Protein AF-0000000078664991 (afdb_homodimer)

Foldseek 3Di:
DQPDDPVLLVVLLVVLVVVLVVCLPQPPDQVVVCVVPVDDDSLVVVLVVSLVVSLVVSQVVVCVVVVDGDDPSNSVVSNVSSVVCVVSSVVSSVSVVVVVVVVVD/DQPDDPVLLVVLLVVLVVVLVVCLPQPPDQVVVCVVPVDDDSLVVVLVVSLVVSLVVSQVVVC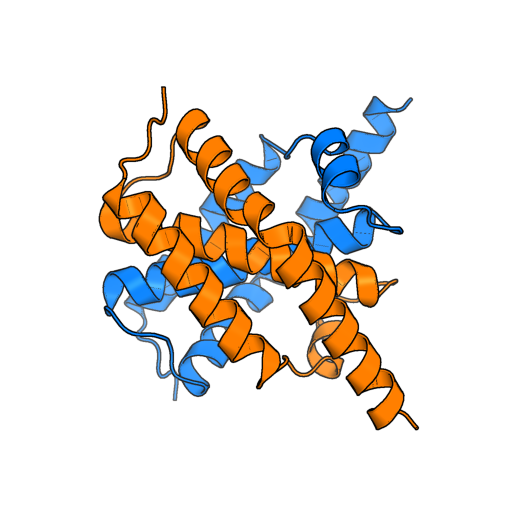VVVVDGDDPSNSVVSNVSSVVCVVSSVVSSVSVVVVVVVVVD

Sequence (210 aa):
MATLDQEFRKRAGETIENYLRILSGTFPNRQNLADTWRYEHEDDFMYGLVVGQLDGLIVGYFRGIYDRAPTDEESQEIKGIVQ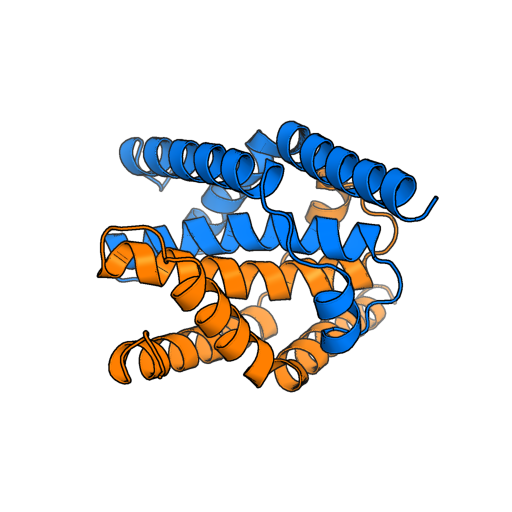AYVQQIKALVDQLKAKRGTLASMATLDQEFRKRAGETIENYLRILSGTFPNRQNLADTWRYEHEDDFMYGLVVGQLDGLIVGYFRGIYDRAPTDEESQEIKGIVQAYVQQIKALVDQLKAKRGTLAS

Radius of gyration: 16.38 Å; Cα contacts (8 Å, |Δi|>4): 220; chains: 2; bounding box: 48×44×40 Å

Solvent-accessible surface area (backbone atoms only — not comparable to full-atom values): 11492 Å² total; per-residue (Å²): 130,80,80,62,54,69,68,56,53,52,50,46,51,52,50,51,54,53,49,54,54,49,48,74,74,54,64,76,66,55,70,61,47,47,73,71,64,65,66,90,45,62,68,30,19,51,48,17,21,55,54,13,22,52,54,14,23,50,51,14,35,46,26,44,73,68,74,44,80,73,50,76,69,45,46,51,50,51,52,49,59,57,55,72,41,47,66,60,51,52,50,50,49,49,50,54,50,49,54,45,54,57,64,73,95,128,80,82,61,54,70,68,56,52,52,50,45,52,51,50,50,53,52,49,53,54,49,48,75,72,54,64,75,67,54,71,62,47,47,72,72,64,65,65,90,45,63,69,30,19,51,47,17,22,54,53,13,22,53,53,14,23,50,51,15,35,46,26,42,72,67,74,42,80,72,51,74,68,44,46,50,50,49,51,48,59,57,54,73,40,46,67,63,50,50,51,49,50,50,50,55,50,52,53,45,56,56,63,75,96

pLDDT: mean 83.11, std 13.51, range [32.47, 94.5]

Structure (mmCIF, N/CA/C/O backbone):
data_AF-0000000078664991-model_v1
#
loop_
_entity.id
_entity.type
_entity.pdbx_description
1 polymer 'Uncharacterized protein'
#
loop_
_atom_site.group_PDB
_atom_site.id
_atom_site.type_symbol
_atom_site.label_atom_id
_atom_site.label_alt_id
_atom_site.label_comp_id
_atom_site.label_asym_id
_atom_site.label_entity_id
_atom_site.label_seq_id
_atom_site.pdbx_PDB_ins_code
_atom_site.Cartn_x
_atom_site.Cartn_y
_atom_site.Cartn_z
_atom_site.occupancy
_atom_site.B_iso_or_equiv
_atom_site.auth_seq_id
_atom_site.auth_comp_id
_atom_site.auth_asym_id
_atom_site.auth_atom_id
_atom_site.pdbx_PDB_model_num
ATOM 1 N N . MET A 1 1 ? 25.391 -7.086 -2.068 1 46.38 1 MET A N 1
ATOM 2 C CA . MET A 1 1 ? 24.953 -7.723 -3.309 1 46.38 1 MET A CA 1
ATOM 3 C C . MET A 1 1 ? 23.422 -7.754 -3.396 1 46.38 1 MET A C 1
ATOM 5 O O . MET A 1 1 ? 22.734 -7.762 -2.373 1 46.38 1 MET A O 1
ATOM 9 N N . ALA A 1 2 ? 22.781 -7.348 -4.477 1 62.16 2 ALA A N 1
ATOM 10 C CA . ALA A 1 2 ? 21.328 -7.352 -4.66 1 62.16 2 ALA A CA 1
ATOM 11 C C . ALA A 1 2 ? 20.766 -8.758 -4.523 1 62.16 2 ALA A C 1
ATOM 13 O O . ALA A 1 2 ? 21.281 -9.703 -5.137 1 62.16 2 ALA A O 1
ATOM 14 N N . THR A 1 3 ? 20.078 -8.953 -3.416 1 79.94 3 THR A N 1
ATOM 15 C CA . THR A 1 3 ? 19.453 -10.234 -3.123 1 79.94 3 THR A CA 1
ATOM 16 C C . THR A 1 3 ? 18.359 -10.539 -4.129 1 79.94 3 THR A C 1
ATOM 18 O O . THR A 1 3 ? 18.172 -11.688 -4.531 1 79.94 3 THR A O 1
ATOM 21 N N . LEU A 1 4 ? 17.781 -9.453 -4.672 1 88.69 4 LEU A N 1
ATOM 22 C CA . LEU A 1 4 ? 16.719 -9.672 -5.645 1 88.69 4 LEU A CA 1
ATOM 23 C C . LEU A 1 4 ? 17.281 -9.836 -7.051 1 88.69 4 LEU A C 1
ATOM 25 O O . LEU A 1 4 ? 18.219 -9.133 -7.43 1 88.69 4 LEU A O 1
ATOM 29 N N . ASP A 1 5 ? 16.844 -10.789 -7.742 1 88.69 5 ASP A N 1
ATOM 30 C CA . ASP A 1 5 ? 17.375 -11.023 -9.086 1 88.69 5 ASP A CA 1
ATOM 31 C C . ASP A 1 5 ? 16.922 -9.93 -10.047 1 88.69 5 ASP A C 1
ATOM 33 O O . ASP A 1 5 ? 15.992 -9.172 -9.742 1 88.69 5 ASP A O 1
ATOM 37 N N . GLN A 1 6 ? 17.609 -9.852 -11.172 1 90.31 6 GLN A N 1
ATOM 38 C CA . GLN A 1 6 ? 17.406 -8.789 -12.156 1 90.31 6 GLN A CA 1
ATOM 39 C C . GLN A 1 6 ? 16.031 -8.867 -12.781 1 90.31 6 GLN A C 1
ATOM 41 O O . GLN A 1 6 ? 15.414 -7.844 -13.094 1 90.31 6 GLN A O 1
ATOM 46 N N . GLU A 1 7 ? 15.562 -10.062 -12.977 1 89.94 7 GLU A N 1
ATOM 47 C CA . GLU A 1 7 ? 14.242 -10.242 -13.57 1 89.94 7 GLU A CA 1
ATOM 48 C C . GLU A 1 7 ? 13.148 -9.672 -12.664 1 89.94 7 GLU A C 1
ATOM 50 O O . GLU A 1 7 ? 12.227 -9.008 -13.148 1 89.94 7 GLU A O 1
ATOM 55 N N . PHE A 1 8 ? 13.266 -9.938 -11.375 1 91.69 8 PHE A N 1
ATOM 56 C CA . PHE A 1 8 ? 12.289 -9.383 -10.438 1 91.69 8 PHE A CA 1
ATOM 57 C C . PHE A 1 8 ? 12.336 -7.859 -10.445 1 91.69 8 PHE A C 1
ATOM 59 O O . PHE A 1 8 ? 11.289 -7.203 -10.461 1 91.69 8 PHE A O 1
ATOM 66 N N . ARG A 1 9 ? 13.508 -7.324 -10.453 1 92.44 9 ARG A N 1
ATOM 67 C CA . ARG A 1 9 ? 13.664 -5.875 -10.438 1 92.44 9 ARG A CA 1
ATOM 68 C C . ARG A 1 9 ? 13.023 -5.238 -11.664 1 92.44 9 ARG A C 1
ATOM 70 O O . ARG A 1 9 ? 12.383 -4.188 -11.562 1 92.44 9 ARG A O 1
ATOM 77 N N . LYS A 1 10 ? 13.258 -5.871 -12.734 1 91.94 10 LYS A N 1
ATOM 78 C CA . LYS A 1 10 ? 12.656 -5.379 -13.977 1 91.94 10 LYS A CA 1
ATOM 79 C C . LYS A 1 10 ? 11.133 -5.434 -13.906 1 91.94 10 LYS A C 1
ATOM 81 O O . LYS A 1 10 ? 10.461 -4.461 -14.25 1 91.94 10 LYS A O 1
ATOM 86 N N . ARG A 1 11 ? 10.625 -6.477 -13.422 1 88.56 11 ARG A N 1
ATOM 87 C CA . ARG A 1 11 ? 9.18 -6.645 -13.32 1 88.56 11 ARG A CA 1
ATOM 88 C C . ARG A 1 11 ? 8.594 -5.66 -12.312 1 88.56 11 ARG A C 1
ATOM 90 O O . ARG A 1 11 ? 7.508 -5.117 -12.531 1 88.56 11 ARG A O 1
ATOM 97 N N . ALA A 1 12 ? 9.336 -5.52 -11.227 1 92 12 ALA A N 1
ATOM 98 C CA . ALA A 1 12 ? 8.883 -4.555 -10.219 1 92 12 ALA A CA 1
ATOM 99 C C . ALA A 1 12 ? 8.797 -3.15 -10.812 1 92 12 ALA A C 1
ATOM 101 O O . ALA A 1 12 ? 7.812 -2.441 -10.602 1 92 12 ALA A O 1
ATOM 102 N N . GLY A 1 13 ? 9.797 -2.764 -11.523 1 92 13 GLY A N 1
ATOM 103 C CA . GLY A 1 13 ? 9.789 -1.462 -12.172 1 92 13 GLY A CA 1
ATOM 104 C C . GLY A 1 13 ? 8.641 -1.284 -13.141 1 92 13 GLY A C 1
ATOM 105 O O . GLY A 1 13 ? 7.965 -0.251 -13.133 1 92 13 GLY A O 1
ATOM 106 N N . GLU A 1 14 ? 8.406 -2.277 -13.945 1 91.38 14 GLU A N 1
ATOM 107 C CA . GLU A 1 14 ? 7.293 -2.242 -14.891 1 91.38 14 GLU A CA 1
ATOM 108 C C . GLU A 1 14 ? 5.953 -2.148 -14.172 1 91.38 14 GLU A C 1
ATOM 110 O O . GLU A 1 14 ? 5.047 -1.45 -14.625 1 91.38 14 GLU A O 1
ATOM 115 N N . THR A 1 15 ? 5.848 -2.871 -13.148 1 89.56 15 THR A N 1
ATOM 116 C CA . THR A 1 15 ? 4.629 -2.857 -12.352 1 89.56 15 THR A CA 1
ATOM 117 C C . THR A 1 15 ? 4.379 -1.467 -11.773 1 89.56 15 THR A C 1
ATOM 119 O O . THR A 1 15 ? 3.25 -0.969 -11.805 1 89.56 15 THR A O 1
ATOM 122 N N . ILE A 1 16 ? 5.406 -0.835 -11.273 1 92.81 16 ILE A N 1
ATOM 123 C CA . ILE A 1 16 ? 5.297 0.498 -10.695 1 92.81 16 ILE A CA 1
ATOM 124 C C . ILE A 1 16 ? 4.871 1.496 -11.766 1 92.81 16 ILE A C 1
ATOM 126 O O . ILE A 1 16 ? 3.943 2.283 -11.562 1 92.81 16 ILE A O 1
ATOM 130 N N . GLU A 1 17 ? 5.48 1.418 -12.891 1 91.31 17 GLU A N 1
ATOM 131 C CA . GLU A 1 17 ? 5.16 2.34 -13.969 1 91.31 17 GLU A CA 1
ATOM 132 C C . GLU A 1 17 ? 3.711 2.178 -14.422 1 91.31 17 GLU A C 1
ATOM 134 O O . GLU A 1 17 ? 3.014 3.166 -14.664 1 91.31 17 GLU A O 1
ATOM 139 N N . ASN A 1 18 ? 3.309 0.974 -14.555 1 88.38 18 ASN A N 1
ATOM 140 C CA . ASN A 1 18 ? 1.926 0.71 -14.938 1 88.38 18 ASN A CA 1
ATOM 141 C C . ASN A 1 18 ? 0.946 1.237 -13.891 1 88.38 18 ASN A C 1
ATOM 143 O O . ASN A 1 18 ? -0.091 1.806 -14.242 1 88.38 18 ASN A O 1
ATOM 147 N N . TYR A 1 19 ? 1.295 0.988 -12.695 1 87.38 19 TYR A N 1
ATOM 148 C CA . TYR A 1 19 ? 0.425 1.442 -11.617 1 87.38 19 TYR A CA 1
ATOM 149 C C . TYR A 1 19 ? 0.321 2.963 -11.602 1 87.38 19 TYR A C 1
ATOM 151 O O . TYR A 1 19 ? -0.77 3.516 -11.438 1 87.38 19 TYR A O 1
ATOM 159 N N . LEU A 1 20 ? 1.381 3.646 -11.734 1 88.69 20 LEU A N 1
ATOM 160 C CA . LEU A 1 20 ? 1.39 5.105 -11.766 1 88.69 20 LEU A CA 1
ATOM 161 C C . LEU A 1 20 ? 0.554 5.629 -12.93 1 88.69 20 LEU A C 1
ATOM 163 O O . LEU A 1 20 ? -0.143 6.637 -12.789 1 88.69 20 LEU A O 1
ATOM 167 N N . ARG A 1 21 ? 0.599 4.957 -13.984 1 86 21 ARG A N 1
ATOM 168 C CA . ARG A 1 21 ? -0.203 5.332 -15.141 1 86 21 ARG A CA 1
ATOM 169 C C . ARG A 1 21 ? -1.692 5.184 -14.844 1 86 21 ARG A C 1
ATOM 171 O O . ARG A 1 21 ? -2.49 6.055 -15.195 1 86 21 ARG A O 1
ATOM 178 N N . ILE A 1 22 ? -2.053 4.184 -14.273 1 81.5 22 ILE A N 1
ATOM 179 C CA . ILE A 1 22 ? -3.449 3.93 -13.938 1 81.5 22 ILE A CA 1
ATOM 180 C C . ILE A 1 22 ? -3.941 4.977 -12.945 1 81.5 22 ILE A C 1
ATOM 182 O O . ILE A 1 22 ? -5.031 5.535 -13.109 1 81.5 22 ILE A O 1
ATOM 186 N N . LEU A 1 23 ? -3.191 5.242 -11.945 1 80.31 23 LEU A N 1
ATOM 187 C CA . LEU A 1 23 ? -3.572 6.203 -10.914 1 80.31 23 LEU A CA 1
ATOM 188 C C . LEU A 1 23 ? -3.744 7.598 -11.508 1 80.31 23 LEU A C 1
ATOM 190 O O . LEU A 1 23 ? -4.602 8.367 -11.062 1 80.31 23 LEU A O 1
A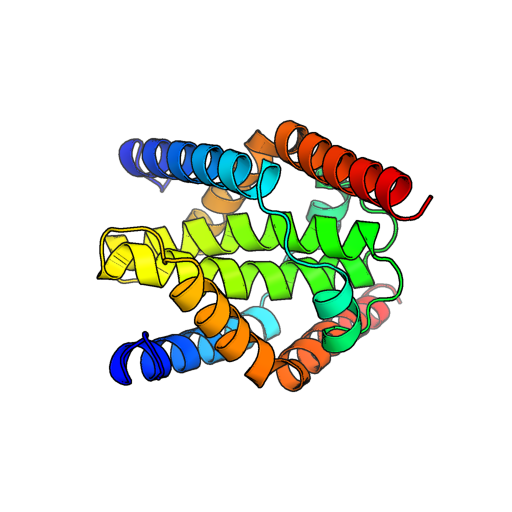TOM 194 N N . SER A 1 24 ? -2.969 7.867 -12.383 1 76.56 24 SER A N 1
ATOM 195 C CA 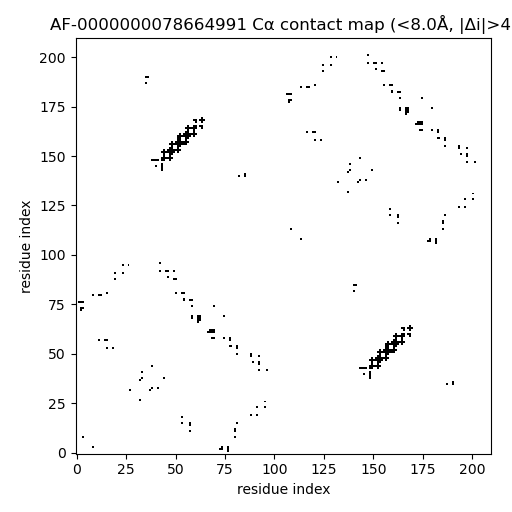. SER A 1 24 ? -3.043 9.18 -13.016 1 76.56 24 SER A CA 1
ATOM 196 C C . SER A 1 24 ? -4.387 9.391 -13.703 1 76.56 24 SER A C 1
ATOM 198 O O . SER A 1 24 ? -4.852 10.523 -13.844 1 76.56 24 SER A O 1
ATOM 200 N N . GLY A 1 25 ? -5.066 8.273 -14.016 1 71.31 25 GLY A N 1
ATOM 201 C CA . GLY A 1 25 ? -6.336 8.359 -14.711 1 71.31 25 GLY A CA 1
ATOM 202 C C . GLY A 1 25 ? -7.531 8.094 -13.812 1 71.31 25 GLY A C 1
ATOM 203 O O . GLY A 1 25 ? -8.664 8.406 -14.172 1 71.31 25 GLY A O 1
ATOM 204 N N . THR A 1 26 ? -7.359 7.445 -12.719 1 66.5 26 THR A N 1
ATOM 205 C CA . THR A 1 26 ? -8.492 6.922 -11.969 1 66.5 26 THR A CA 1
ATOM 206 C C . THR A 1 26 ? -8.398 7.328 -10.5 1 66.5 26 THR A C 1
ATOM 208 O O . THR A 1 26 ? -9.039 6.719 -9.641 1 66.5 26 THR A O 1
ATOM 211 N N . PHE A 1 27 ? -8.156 8.328 -10.102 1 60.34 27 PHE A N 1
ATOM 212 C CA . PHE A 1 27 ? -7.891 8.625 -8.695 1 60.34 27 PHE A CA 1
ATOM 213 C C . PHE A 1 27 ? -9.102 8.297 -7.836 1 60.34 27 PHE A C 1
ATOM 215 O O . PHE A 1 27 ? -10.242 8.555 -8.234 1 60.34 27 PHE A O 1
ATOM 222 N N . PRO A 1 28 ? -8.742 7.523 -6.723 1 58.59 28 PRO A N 1
ATOM 223 C CA . PRO A 1 28 ? -9.844 7.16 -5.832 1 58.59 28 PRO A CA 1
ATOM 224 C C . PRO A 1 28 ? -10.656 8.367 -5.371 1 58.59 28 PRO A C 1
ATOM 226 O O . PRO A 1 28 ? -10.117 9.477 -5.27 1 58.59 28 PRO A O 1
ATOM 229 N N . ASN A 1 29 ? -11.867 8.117 -5.355 1 59.56 29 ASN A N 1
ATOM 230 C CA . ASN A 1 29 ? -12.758 9.141 -4.82 1 59.56 29 ASN A CA 1
ATOM 231 C C . ASN A 1 29 ? -12.352 9.562 -3.41 1 59.56 29 ASN A C 1
ATOM 233 O O . ASN A 1 29 ? -12.414 8.758 -2.477 1 59.56 29 ASN A O 1
ATOM 237 N N . ARG A 1 30 ? -11.977 10.648 -3.209 1 61.69 30 ARG A N 1
ATOM 238 C CA . ARG A 1 30 ? -11.43 11.25 -1.994 1 61.69 30 ARG A CA 1
ATOM 239 C C . ARG A 1 30 ? -12.469 11.258 -0.876 1 61.69 30 ARG A C 1
ATOM 241 O O . ARG A 1 30 ? -12.141 10.992 0.283 1 61.69 30 ARG A O 1
ATOM 248 N N . GLN A 1 31 ? -13.625 11.703 -1.282 1 61.53 31 GLN A N 1
ATOM 249 C CA . GLN A 1 31 ? -14.664 11.805 -0.264 1 61.53 31 GLN A CA 1
ATOM 250 C C . GLN A 1 31 ? -14.852 10.477 0.465 1 61.53 31 GLN A C 1
ATOM 252 O O . GLN A 1 31 ? -14.977 10.445 1.691 1 61.53 31 GLN A O 1
ATOM 257 N N . ASN A 1 32 ? -14.727 9.523 -0.258 1 75 32 ASN A N 1
ATOM 258 C CA . ASN A 1 32 ? -14.914 8.211 0.355 1 75 32 ASN A CA 1
ATOM 259 C C . ASN A 1 32 ? -13.742 7.855 1.27 1 75 32 ASN A C 1
ATOM 261 O O . ASN A 1 32 ? -13.945 7.285 2.344 1 75 32 ASN A O 1
ATOM 265 N N . LEU A 1 33 ? -12.633 8.414 0.959 1 81.44 33 LEU A N 1
ATOM 266 C CA . LEU A 1 33 ? -11.445 8.125 1.763 1 81.44 33 LEU A CA 1
ATOM 267 C C . LEU A 1 33 ? -11.492 8.883 3.084 1 81.44 33 LEU A C 1
ATOM 269 O O . LEU A 1 33 ? -11.148 8.336 4.133 1 81.44 33 LEU A O 1
ATOM 273 N N . ALA A 1 34 ? -11.953 10.109 2.98 1 83.69 34 ALA A N 1
ATOM 274 C CA . ALA A 1 34 ? -12.016 10.945 4.18 1 83.69 34 ALA A CA 1
ATOM 275 C C . ALA A 1 34 ? -13.016 10.383 5.184 1 83.69 34 ALA A C 1
ATOM 277 O O . ALA A 1 34 ? -12.758 10.375 6.391 1 83.69 34 ALA A O 1
ATOM 278 N N . ASP A 1 35 ? -14.07 9.898 4.734 1 83.75 35 ASP A N 1
ATOM 279 C CA . ASP A 1 35 ? -15.109 9.344 5.59 1 83.75 35 ASP A CA 1
ATOM 280 C C . ASP A 1 35 ? -14.648 8.062 6.273 1 83.75 35 ASP A C 1
ATOM 282 O O . ASP A 1 35 ? -14.992 7.805 7.43 1 83.75 35 ASP A O 1
ATOM 286 N N . THR A 1 36 ? -13.852 7.395 5.578 1 85.38 36 THR A N 1
ATOM 287 C CA . THR A 1 36 ? -13.445 6.082 6.062 1 85.38 36 THR A CA 1
ATOM 288 C C . THR A 1 36 ? -12.258 6.203 7.012 1 85.38 36 THR A C 1
ATOM 290 O O . THR A 1 36 ? -12.258 5.621 8.102 1 85.38 36 THR A O 1
ATOM 293 N N . TRP A 1 37 ? -11.328 7.027 6.625 1 88.75 37 TRP A N 1
ATOM 294 C CA . TRP A 1 37 ? -10.055 6.969 7.324 1 88.75 37 TRP A CA 1
ATOM 295 C C . TRP A 1 37 ? -9.875 8.18 8.234 1 88.75 37 TRP A C 1
ATOM 297 O O . TRP A 1 37 ? -9 8.18 9.109 1 88.75 37 TRP A O 1
ATOM 307 N N . ARG A 1 38 ? -10.633 9.18 8.172 1 87.31 38 ARG A N 1
ATOM 308 C CA . ARG A 1 38 ? -10.711 10.328 9.062 1 87.31 38 ARG A CA 1
ATOM 309 C C . ARG A 1 38 ? -9.328 10.922 9.312 1 87.31 38 ARG A C 1
ATOM 311 O O . ARG A 1 38 ? -8.93 11.125 10.461 1 87.31 38 ARG A O 1
ATOM 318 N N . TYR A 1 39 ? -8.656 11.188 8.219 1 87.19 39 TYR A N 1
ATOM 319 C CA . TYR A 1 39 ? -7.355 11.828 8.297 1 87.19 39 TYR A CA 1
ATOM 320 C C . TYR A 1 39 ? -7.5 13.336 8.453 1 87.19 39 TYR A C 1
ATOM 322 O O . TYR A 1 39 ? -8.539 13.906 8.117 1 87.19 39 TYR A O 1
ATOM 330 N N . GLU A 1 40 ? -6.52 13.984 9.031 1 89 40 GLU A N 1
ATOM 331 C CA . GLU A 1 40 ? -6.555 15.43 9.273 1 89 40 GLU A CA 1
ATOM 332 C C . GLU A 1 40 ? -5.949 16.188 8.094 1 89 40 GLU A C 1
ATOM 334 O O . GLU A 1 40 ? -6.434 17.266 7.738 1 89 40 GLU A O 1
ATOM 339 N N . HIS A 1 41 ? -4.906 15.625 7.469 1 90.62 41 HIS A N 1
ATOM 340 C CA . HIS A 1 41 ? -4.203 16.281 6.371 1 90.62 41 HIS A CA 1
ATOM 341 C C . HIS A 1 41 ? -4.199 15.406 5.121 1 90.62 41 HIS A C 1
ATOM 343 O O . HIS A 1 41 ? -3.318 14.562 4.953 1 90.62 41 HIS A O 1
ATOM 349 N N . GLU A 1 42 ? -5.043 15.75 4.238 1 87 42 GLU A N 1
ATOM 350 C CA . GLU A 1 42 ? -5.352 14.914 3.084 1 87 42 GLU A CA 1
ATOM 351 C C . GLU A 1 42 ? -4.113 14.695 2.215 1 87 42 GLU A C 1
ATOM 353 O O . GLU A 1 42 ? -3.859 13.578 1.762 1 87 42 GLU A O 1
ATOM 358 N N . ASP A 1 43 ? -3.396 15.75 2.004 1 86.69 43 ASP A N 1
ATOM 359 C CA . ASP A 1 43 ? -2.27 15.664 1.081 1 86.69 43 ASP A CA 1
ATOM 360 C C . ASP A 1 43 ? -1.24 14.648 1.569 1 86.69 43 ASP A C 1
ATOM 362 O O . ASP A 1 43 ? -0.767 13.812 0.794 1 86.69 43 ASP A O 1
ATOM 366 N N . ASP A 1 44 ? -1.006 14.688 2.812 1 90.69 44 ASP A N 1
ATOM 367 C CA . ASP A 1 44 ? -0.005 13.773 3.352 1 90.69 44 ASP A CA 1
ATOM 368 C C . ASP A 1 44 ? -0.554 12.352 3.445 1 90.69 44 ASP A C 1
ATOM 370 O O . ASP A 1 44 ? 0.187 11.383 3.268 1 90.69 44 ASP A O 1
ATOM 374 N N . PHE A 1 45 ? -1.755 12.25 3.75 1 90.75 45 PHE A N 1
ATOM 375 C CA . PHE A 1 45 ? -2.363 10.922 3.74 1 90.75 45 PHE A CA 1
ATOM 376 C C . PHE A 1 45 ? -2.301 10.305 2.346 1 90.75 45 PHE A C 1
ATOM 378 O O . PHE A 1 45 ? -1.914 9.148 2.189 1 90.75 45 PHE A O 1
ATOM 385 N N . MET A 1 46 ? -2.648 11.062 1.395 1 89.19 46 MET A N 1
ATOM 386 C CA . MET A 1 46 ? -2.674 10.578 0.018 1 89.19 46 MET A CA 1
ATOM 387 C C . MET A 1 46 ? -1.27 10.227 -0.461 1 89.19 46 MET A C 1
ATOM 389 O O . MET A 1 46 ? -1.085 9.25 -1.189 1 89.19 46 MET A O 1
ATOM 393 N N . TYR A 1 47 ? -0.422 11.086 -0.122 1 90.5 47 TYR A N 1
ATOM 394 C CA . TYR A 1 47 ? 0.967 10.805 -0.463 1 90.5 47 TYR A CA 1
ATOM 395 C C . TYR A 1 47 ? 1.413 9.477 0.137 1 90.5 47 TYR A C 1
ATOM 397 O O . TYR A 1 47 ? 1.973 8.625 -0.562 1 90.5 47 TYR A O 1
ATOM 405 N N . GLY A 1 48 ? 1.151 9.258 1.387 1 92 48 GLY A N 1
ATOM 406 C CA . GLY A 1 48 ? 1.43 7.98 2.027 1 92 48 GLY A CA 1
ATOM 407 C C . GLY A 1 48 ? 0.707 6.816 1.376 1 92 48 GLY A C 1
ATOM 408 O O . GLY A 1 48 ? 1.291 5.75 1.18 1 92 48 GLY A O 1
ATOM 409 N N . LEU A 1 49 ? -0.461 7.062 1.096 1 91.62 49 LEU A N 1
ATOM 410 C CA . LEU A 1 49 ? -1.288 6.031 0.482 1 91.62 49 LEU A CA 1
ATOM 411 C C . LEU A 1 49 ? -0.661 5.531 -0.814 1 91.62 49 LEU A C 1
ATOM 413 O O . LEU A 1 49 ? -0.553 4.32 -1.031 1 91.62 49 LEU A O 1
ATOM 417 N N . VAL A 1 50 ? -0.264 6.402 -1.644 1 91.38 50 VAL A N 1
ATOM 418 C CA . VAL A 1 50 ? 0.295 6.031 -2.939 1 91.38 50 VAL A CA 1
ATOM 419 C C . VAL A 1 50 ? 1.621 5.301 -2.742 1 91.38 50 VAL A C 1
ATOM 421 O O . VAL A 1 50 ? 1.87 4.273 -3.371 1 91.38 50 VAL A O 1
ATOM 424 N N . VAL A 1 51 ? 2.408 5.852 -1.856 1 92.5 51 VAL A N 1
ATOM 425 C CA . VAL A 1 51 ? 3.682 5.207 -1.554 1 92.5 51 VAL A CA 1
ATOM 426 C C . VAL A 1 51 ? 3.434 3.805 -1.008 1 92.5 51 VAL A C 1
ATOM 428 O O . VAL A 1 51 ? 4.074 2.842 -1.438 1 92.5 51 VAL A O 1
ATOM 431 N N . GLY A 1 52 ? 2.562 3.721 -0.097 1 92.94 52 GLY A N 1
ATOM 432 C CA . GLY A 1 52 ? 2.215 2.438 0.493 1 92.94 52 GLY A CA 1
ATOM 433 C C . GLY A 1 52 ? 1.69 1.438 -0.52 1 92.94 52 GLY A C 1
ATOM 434 O O . GLY A 1 52 ? 2.07 0.265 -0.496 1 92.94 52 GLY A O 1
ATOM 435 N N . GLN A 1 53 ? 0.823 1.881 -1.334 1 92.75 53 GLN A N 1
ATOM 436 C CA . GLN A 1 53 ? 0.259 1.005 -2.355 1 92.75 53 GLN A CA 1
ATOM 437 C C . GLN A 1 53 ? 1.356 0.393 -3.221 1 92.75 53 GLN A C 1
ATOM 439 O O . GLN A 1 53 ? 1.326 -0.803 -3.52 1 92.75 53 GLN A O 1
ATOM 444 N N . LEU A 1 54 ? 2.301 1.196 -3.566 1 94.06 54 LEU A N 1
ATOM 445 C CA . LEU A 1 54 ? 3.393 0.707 -4.402 1 94.06 54 LEU A CA 1
ATOM 446 C C . LEU A 1 54 ? 4.258 -0.291 -3.637 1 94.06 54 LEU A C 1
ATOM 448 O O . LEU A 1 54 ? 4.613 -1.346 -4.168 1 94.06 54 LEU A O 1
ATOM 452 N N . ASP A 1 55 ? 4.539 0.035 -2.432 1 92.31 55 ASP A N 1
ATOM 453 C CA . ASP A 1 55 ? 5.289 -0.898 -1.595 1 92.31 55 ASP A CA 1
ATOM 454 C C . ASP A 1 55 ? 4.566 -2.236 -1.479 1 92.31 55 ASP A C 1
ATOM 456 O O . ASP A 1 55 ? 5.16 -3.293 -1.706 1 92.31 55 ASP A O 1
ATOM 460 N N . GLY A 1 56 ? 3.348 -2.156 -1.102 1 93.81 56 GLY A N 1
ATOM 461 C CA . GLY A 1 56 ? 2.557 -3.363 -0.921 1 93.81 56 GLY A CA 1
ATOM 462 C C . GLY A 1 56 ? 2.41 -4.176 -2.193 1 93.81 56 GLY A C 1
ATOM 463 O O . GLY A 1 56 ? 2.451 -5.41 -2.154 1 93.81 56 GLY A O 1
ATOM 464 N N . LEU A 1 57 ? 2.203 -3.467 -3.242 1 93.62 57 LEU A N 1
ATOM 465 C CA . LEU A 1 57 ? 2.041 -4.117 -4.535 1 93.62 57 LEU A CA 1
ATOM 466 C C . LEU A 1 57 ? 3.254 -4.977 -4.871 1 93.62 57 LEU A C 1
ATOM 468 O O . LEU A 1 57 ? 3.109 -6.133 -5.277 1 93.62 57 LEU A O 1
ATOM 472 N N . ILE A 1 58 ? 4.453 -4.434 -4.715 1 94.31 58 ILE A N 1
ATOM 473 C CA . ILE A 1 58 ? 5.672 -5.156 -5.059 1 94.31 58 ILE A CA 1
ATOM 474 C C . ILE A 1 58 ? 5.883 -6.305 -4.074 1 94.31 58 ILE A C 1
ATOM 476 O O . ILE A 1 58 ? 6.316 -7.395 -4.465 1 94.31 58 ILE A O 1
ATOM 480 N N . VAL A 1 59 ? 5.547 -6.098 -2.818 1 92.12 59 VAL A N 1
ATOM 481 C CA . VAL A 1 59 ? 5.656 -7.152 -1.816 1 92.12 59 VAL A CA 1
ATOM 482 C C . VAL A 1 59 ? 4.668 -8.273 -2.135 1 92.12 59 VAL A C 1
ATOM 484 O O . VAL A 1 59 ? 5.008 -9.453 -2.045 1 92.12 59 VAL A O 1
ATOM 487 N N . GLY A 1 60 ? 3.418 -7.91 -2.43 1 91.06 60 GLY A N 1
ATOM 488 C CA . GLY A 1 60 ? 2.447 -8.914 -2.842 1 91.06 60 GLY A CA 1
ATOM 489 C C . GLY A 1 60 ? 2.887 -9.703 -4.059 1 91.06 60 GLY A C 1
ATOM 490 O O . GLY A 1 60 ? 2.736 -10.93 -4.094 1 91.06 60 GLY A O 1
ATOM 491 N N . TYR A 1 61 ? 3.393 -8.914 -4.992 1 89.12 61 TYR A N 1
ATOM 492 C CA . TYR A 1 61 ? 3.916 -9.555 -6.191 1 89.12 61 TYR A CA 1
ATOM 493 C C . TYR A 1 61 ? 5.035 -10.531 -5.844 1 89.12 61 TYR A C 1
ATOM 495 O O . TYR A 1 61 ? 5.086 -11.648 -6.375 1 89.12 61 TYR A O 1
ATOM 503 N N . PHE A 1 62 ? 5.988 -10.172 -5.016 1 90.56 62 PHE A N 1
ATOM 504 C CA . PHE A 1 62 ? 7.074 -11.023 -4.547 1 90.56 62 PHE A CA 1
ATOM 505 C C . PHE A 1 62 ? 6.527 -12.305 -3.934 1 90.56 62 PHE A C 1
ATOM 507 O O . PHE A 1 62 ? 6.977 -13.406 -4.277 1 90.56 62 PHE A O 1
ATOM 514 N N . ARG A 1 63 ? 5.516 -12.141 -3.102 1 88.19 63 ARG A N 1
ATOM 515 C CA . ARG A 1 63 ? 4.926 -13.281 -2.41 1 88.19 63 ARG A CA 1
ATOM 516 C C . ARG A 1 63 ? 4.242 -14.227 -3.395 1 88.19 63 ARG A C 1
ATOM 518 O O . ARG A 1 63 ? 4.27 -15.445 -3.215 1 88.19 63 ARG A O 1
ATOM 525 N N . GLY A 1 64 ? 3.609 -13.617 -4.344 1 83.5 64 GLY A N 1
ATOM 526 C CA . GLY A 1 64 ? 2.969 -14.43 -5.363 1 83.5 64 GLY A CA 1
ATOM 527 C C . GLY A 1 64 ? 3.953 -15.242 -6.184 1 83.5 64 GLY A C 1
ATOM 528 O O . GLY A 1 64 ? 3.666 -16.375 -6.555 1 83.5 64 GLY A O 1
ATOM 529 N N . ILE A 1 65 ? 5.121 -14.727 -6.387 1 83.69 65 ILE A N 1
ATOM 530 C CA . ILE A 1 65 ? 6.125 -15.375 -7.227 1 83.69 65 ILE A CA 1
ATOM 531 C C . ILE A 1 65 ? 6.895 -16.406 -6.406 1 83.69 65 ILE A C 1
ATOM 533 O O . ILE A 1 65 ? 7.148 -17.516 -6.883 1 83.69 65 ILE A O 1
ATOM 537 N N . TYR A 1 66 ? 7.262 -16.078 -5.195 1 87.38 66 TYR A N 1
ATOM 538 C CA . TYR A 1 66 ? 8.219 -16.891 -4.453 1 87.38 66 TYR A CA 1
ATOM 539 C C . TYR A 1 66 ? 7.523 -17.656 -3.336 1 87.38 66 TYR A C 1
ATOM 541 O O . TYR A 1 66 ? 8.148 -18.484 -2.658 1 87.38 66 TYR A O 1
ATOM 549 N N . ASP A 1 67 ? 6.262 -17.375 -3.051 1 86.19 67 ASP A N 1
ATOM 550 C CA . ASP A 1 67 ? 5.434 -18.062 -2.066 1 86.19 67 ASP A CA 1
ATOM 551 C C . ASP A 1 67 ? 6.043 -17.969 -0.671 1 86.19 67 ASP A C 1
ATOM 553 O O . ASP A 1 67 ? 6.102 -18.95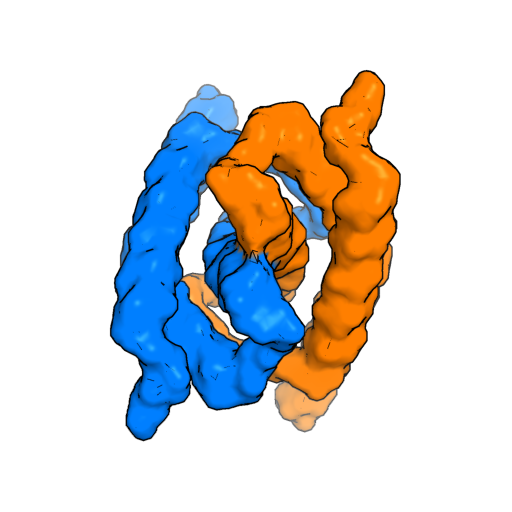3 0.057 1 86.19 67 ASP A O 1
ATOM 557 N N . ARG A 1 68 ? 6.656 -16.859 -0.439 1 86.88 68 ARG A N 1
ATOM 558 C CA . ARG A 1 68 ? 7.191 -16.516 0.872 1 86.88 68 ARG A CA 1
ATOM 559 C C . ARG A 1 68 ? 7.238 -15 1.052 1 86.88 68 ARG A C 1
ATOM 561 O O . ARG A 1 68 ? 7.156 -14.25 0.076 1 86.88 68 ARG A O 1
ATOM 568 N N . ALA A 1 69 ? 7.371 -14.602 2.273 1 84.69 69 ALA A N 1
ATOM 569 C CA . ALA A 1 69 ? 7.59 -13.18 2.559 1 84.69 69 ALA A CA 1
ATOM 570 C C . ALA A 1 69 ? 9.031 -12.781 2.252 1 84.69 69 ALA A C 1
ATOM 572 O O . ALA A 1 69 ? 9.945 -13.602 2.336 1 84.69 69 ALA A O 1
ATOM 573 N N . PRO A 1 70 ? 9.211 -11.516 1.809 1 89 70 PRO A N 1
ATOM 574 C CA . PRO A 1 70 ? 10.586 -11.055 1.653 1 89 70 PRO A CA 1
ATOM 575 C C . PRO A 1 70 ? 11.359 -11.039 2.973 1 89 70 PRO A C 1
ATOM 577 O O . PRO A 1 70 ? 10.773 -10.758 4.023 1 89 70 PRO A O 1
ATOM 580 N N . THR A 1 71 ? 12.641 -11.359 2.873 1 89.25 71 THR A N 1
ATOM 581 C CA . THR A 1 71 ? 13.516 -11.141 4.02 1 89.25 71 THR A CA 1
ATOM 582 C C . THR A 1 71 ? 13.688 -9.656 4.297 1 89.25 71 THR A C 1
ATOM 584 O O . THR A 1 71 ? 13.242 -8.812 3.514 1 89.25 71 THR A O 1
ATOM 587 N N . ASP A 1 72 ? 14.367 -9.375 5.418 1 86 72 ASP A N 1
ATOM 588 C CA . ASP A 1 72 ? 14.625 -7.977 5.742 1 86 72 ASP A CA 1
ATOM 589 C C . ASP A 1 72 ? 15.453 -7.305 4.648 1 86 72 ASP A C 1
ATOM 591 O O . ASP A 1 72 ? 15.188 -6.16 4.273 1 86 72 ASP A O 1
ATOM 595 N N . GLU A 1 73 ? 16.391 -8.039 4.156 1 89.06 73 GLU A N 1
ATOM 596 C CA . GLU A 1 73 ? 17.266 -7.504 3.107 1 89.06 73 GLU A CA 1
ATOM 597 C C . GLU A 1 73 ? 16.484 -7.293 1.81 1 89.06 73 GLU A C 1
ATOM 599 O O . GLU A 1 73 ? 16.656 -6.266 1.146 1 89.06 73 GLU A O 1
ATOM 604 N N . GLU A 1 74 ? 15.672 -8.258 1.456 1 90.5 74 GLU A N 1
ATOM 605 C CA . GLU A 1 74 ? 14.852 -8.148 0.252 1 90.5 74 GLU A CA 1
ATOM 606 C C . GLU A 1 74 ? 13.828 -7.02 0.381 1 90.5 74 GLU A C 1
ATOM 608 O O . GLU A 1 74 ? 13.562 -6.301 -0.585 1 90.5 74 GLU A O 1
ATOM 613 N N . SER A 1 75 ? 13.258 -6.867 1.54 1 88.88 75 SER A N 1
ATOM 614 C CA . SER A 1 75 ? 12.312 -5.789 1.808 1 88.88 75 SER A CA 1
ATOM 615 C C . SER A 1 75 ? 12.969 -4.422 1.633 1 88.88 75 SER A C 1
ATOM 617 O O . SER A 1 75 ? 12.352 -3.5 1.088 1 88.88 75 SER A O 1
ATOM 619 N N . GLN A 1 76 ? 14.172 -4.32 2.059 1 88.44 76 GLN A N 1
ATOM 620 C CA . GLN A 1 76 ? 14.898 -3.064 1.904 1 88.44 76 GLN A CA 1
ATOM 621 C C . GLN A 1 76 ? 15.164 -2.762 0.433 1 88.44 76 GLN A C 1
ATOM 623 O O . GLN A 1 76 ? 15.094 -1.607 0.008 1 88.44 76 GLN A O 1
ATOM 628 N N . GLU A 1 77 ? 15.477 -3.766 -0.261 1 91.31 77 GLU A N 1
ATOM 629 C CA . GLU A 1 77 ? 15.703 -3.584 -1.691 1 91.31 77 GLU A CA 1
ATOM 630 C C . GLU A 1 77 ? 14.422 -3.17 -2.406 1 91.31 77 GLU A C 1
ATOM 632 O O . GLU A 1 77 ? 14.453 -2.338 -3.314 1 91.31 77 GLU A O 1
ATOM 637 N N . ILE A 1 78 ? 13.344 -3.773 -2.002 1 93.12 78 ILE A N 1
ATOM 638 C CA . ILE A 1 78 ? 12.047 -3.416 -2.576 1 93.12 78 ILE A CA 1
ATOM 639 C C . ILE A 1 78 ? 11.75 -1.944 -2.297 1 93.12 78 ILE A C 1
ATOM 641 O O . ILE A 1 78 ? 11.352 -1.204 -3.199 1 93.12 78 ILE A O 1
ATOM 645 N N . LYS A 1 79 ? 12 -1.545 -1.086 1 89.69 79 LYS A N 1
ATOM 646 C CA . LYS A 1 79 ? 11.82 -0.137 -0.745 1 89.69 79 LYS A CA 1
ATOM 647 C C . LYS A 1 79 ? 12.695 0.757 -1.615 1 89.69 79 LYS A C 1
ATOM 649 O O . LYS A 1 79 ? 12.281 1.843 -2.021 1 89.69 79 LYS A O 1
ATOM 654 N N . GLY A 1 80 ? 13.875 0.244 -1.828 1 90.5 80 GLY A N 1
ATOM 655 C CA . GLY A 1 80 ? 14.781 0.975 -2.701 1 90.5 80 GLY A CA 1
ATOM 656 C C . GLY A 1 80 ? 14.266 1.11 -4.121 1 90.5 80 GLY A C 1
ATOM 657 O O . GLY A 1 80 ? 14.43 2.154 -4.754 1 90.5 80 GLY A O 1
ATOM 658 N N . ILE A 1 81 ? 13.695 0.12 -4.629 1 93.44 81 ILE A N 1
ATOM 659 C CA . ILE A 1 81 ? 13.125 0.151 -5.969 1 93.44 81 ILE A CA 1
ATOM 660 C C . ILE A 1 81 ? 12.016 1.199 -6.031 1 93.44 81 ILE A C 1
ATOM 662 O O . ILE A 1 81 ? 11.961 2.004 -6.965 1 93.44 81 ILE A O 1
ATOM 666 N N . VAL A 1 82 ? 11.156 1.252 -5.059 1 93.62 82 VAL A N 1
ATOM 667 C CA . VAL A 1 82 ? 10.047 2.205 -5.02 1 93.62 82 VAL A CA 1
ATOM 668 C C . VAL A 1 82 ? 10.594 3.625 -4.891 1 93.62 82 VAL A C 1
ATOM 670 O O . VAL A 1 82 ? 10.117 4.547 -5.559 1 93.62 82 VAL A O 1
ATOM 673 N N . GLN A 1 83 ? 11.617 3.742 -4.113 1 91.62 83 GLN A N 1
ATOM 674 C CA . GLN A 1 83 ? 12.203 5.055 -3.861 1 91.62 83 GLN A CA 1
ATOM 675 C C . GLN A 1 83 ? 12.852 5.617 -5.125 1 91.62 83 GLN A C 1
ATOM 677 O O . GLN A 1 83 ? 12.992 6.836 -5.262 1 91.62 83 GLN A O 1
ATOM 682 N N . ALA A 1 84 ? 13.211 4.773 -5.957 1 92.19 84 ALA A N 1
ATOM 683 C CA . ALA A 1 84 ? 13.797 5.227 -7.215 1 92.19 84 ALA A CA 1
ATOM 684 C C . ALA A 1 84 ? 12.773 6.012 -8.039 1 92.19 84 ALA A C 1
ATOM 686 O O . ALA A 1 84 ? 13.148 6.75 -8.953 1 92.19 84 ALA A O 1
ATOM 687 N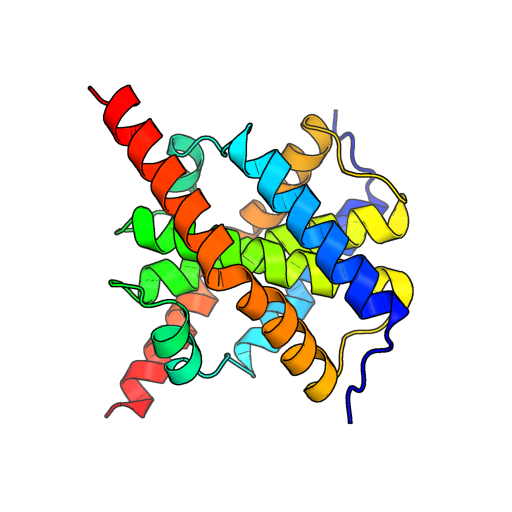 N . TYR A 1 85 ? 11.531 5.941 -7.668 1 92.5 85 TYR A N 1
ATOM 688 C CA . TYR A 1 85 ? 10.469 6.613 -8.414 1 92.5 85 TYR A CA 1
ATOM 689 C C . TYR A 1 85 ? 9.891 7.777 -7.609 1 92.5 85 TYR A C 1
ATOM 691 O O . TYR A 1 85 ? 8.773 8.219 -7.863 1 92.5 85 TYR A O 1
ATOM 699 N N . VAL A 1 86 ? 10.578 8.273 -6.703 1 90.31 86 VAL A N 1
ATOM 700 C CA . VAL A 1 86 ? 10.086 9.281 -5.773 1 90.31 86 VAL A CA 1
ATOM 701 C C . VAL A 1 86 ? 9.609 10.508 -6.551 1 90.31 86 VAL A C 1
ATOM 703 O O . VAL A 1 86 ? 8.555 11.07 -6.246 1 90.31 86 VAL A O 1
ATOM 706 N N . GLN A 1 87 ? 10.352 10.898 -7.523 1 90.81 87 GLN A N 1
ATOM 707 C CA . GLN A 1 87 ? 9.992 12.102 -8.266 1 90.81 87 GLN A CA 1
ATOM 708 C C . GLN A 1 87 ? 8.688 11.898 -9.039 1 90.81 87 GLN A C 1
ATOM 710 O O . GLN A 1 87 ? 7.84 12.789 -9.086 1 90.81 87 GLN A O 1
ATOM 715 N N . GLN A 1 88 ? 8.555 10.781 -9.672 1 90.81 88 GLN A N 1
ATOM 716 C CA . GLN A 1 88 ? 7.328 10.469 -10.398 1 90.81 88 GLN A CA 1
ATOM 717 C C . GLN A 1 88 ? 6.137 10.391 -9.453 1 90.81 88 GLN A C 1
ATOM 719 O O . GLN A 1 88 ? 5.039 10.844 -9.781 1 90.81 88 GLN A O 1
ATOM 724 N N . ILE A 1 89 ? 6.324 9.859 -8.297 1 90.38 89 ILE A N 1
ATOM 725 C CA . ILE A 1 89 ? 5.266 9.703 -7.305 1 90.38 89 ILE A CA 1
ATOM 726 C C . ILE A 1 89 ? 4.824 11.07 -6.797 1 90.38 89 ILE A C 1
ATOM 728 O O . ILE A 1 89 ? 3.629 11.367 -6.746 1 90.38 89 ILE A O 1
ATOM 732 N N . LYS A 1 90 ? 5.781 11.812 -6.492 1 87.44 90 LYS A N 1
ATOM 733 C CA . LYS A 1 90 ? 5.48 13.164 -6.016 1 87.44 90 LYS A CA 1
ATOM 734 C C . LYS A 1 90 ? 4.719 13.961 -7.074 1 87.44 90 LYS A C 1
ATOM 736 O O . LYS A 1 90 ? 3.762 14.672 -6.754 1 87.44 90 LYS A O 1
ATOM 741 N N . ALA A 1 91 ? 5.195 13.875 -8.242 1 87.5 91 ALA A N 1
ATOM 742 C CA . ALA A 1 91 ? 4.531 14.586 -9.336 1 87.5 91 ALA A CA 1
ATOM 743 C C . ALA A 1 91 ? 3.086 14.125 -9.492 1 87.5 91 ALA A C 1
ATOM 745 O O . ALA A 1 91 ? 2.195 14.938 -9.758 1 87.5 91 ALA A O 1
ATOM 746 N N . LEU A 1 92 ? 2.9 12.891 -9.391 1 86.69 92 LEU A N 1
ATOM 747 C CA . LEU A 1 92 ? 1.557 12.336 -9.508 1 86.69 92 LEU A CA 1
ATOM 748 C C . LEU A 1 92 ? 0.655 12.859 -8.391 1 86.69 92 LEU A C 1
ATOM 750 O O . LEU A 1 92 ? -0.488 13.25 -8.641 1 86.69 92 LEU A O 1
ATOM 754 N N . VAL A 1 93 ? 1.153 12.828 -7.184 1 83.88 93 VAL A N 1
ATOM 755 C CA . VAL A 1 93 ? 0.371 13.281 -6.039 1 83.88 93 VAL A CA 1
ATOM 756 C C . VAL A 1 93 ? 0.05 14.766 -6.184 1 83.88 93 VAL A C 1
ATOM 758 O O . VAL A 1 93 ? -1.066 15.203 -5.891 1 83.88 93 VAL A O 1
ATOM 761 N N . ASP A 1 94 ? 0.972 15.477 -6.672 1 83.69 94 ASP A N 1
ATOM 762 C CA . ASP A 1 94 ? 0.753 16.891 -6.914 1 83.69 94 ASP A CA 1
ATOM 763 C C . ASP A 1 94 ? -0.33 17.109 -7.969 1 83.69 94 ASP A C 1
ATOM 765 O O . ASP A 1 94 ? -1.146 18.031 -7.848 1 83.69 94 ASP A O 1
ATOM 769 N N . GLN A 1 95 ? -0.215 16.375 -8.93 1 81.19 95 GLN A N 1
ATOM 770 C CA . GLN A 1 95 ? -1.224 16.453 -9.977 1 81.19 95 GLN A CA 1
ATOM 771 C C . GLN A 1 95 ? -2.613 16.141 -9.438 1 81.19 95 GLN A C 1
ATOM 773 O O . GLN A 1 95 ? -3.602 16.75 -9.844 1 81.19 95 GLN A O 1
ATOM 778 N N . LEU A 1 96 ? -2.623 15.242 -8.594 1 75.19 96 LEU A N 1
ATOM 779 C CA . LEU A 1 96 ? -3.896 14.82 -8.016 1 75.19 96 LEU A CA 1
ATOM 780 C C . LEU A 1 96 ? -4.453 15.898 -7.086 1 75.19 96 LEU A C 1
ATOM 782 O O . LEU A 1 96 ? -5.668 16.094 -7.012 1 75.19 96 LEU A O 1
ATOM 786 N N . LYS A 1 97 ? -3.588 16.531 -6.453 1 73.19 97 LYS A N 1
ATOM 787 C CA . LYS A 1 97 ? -3.973 17.672 -5.617 1 73.19 97 LYS A CA 1
ATOM 788 C C . LYS A 1 97 ? -4.57 18.797 -6.461 1 73.19 97 LYS A C 1
ATOM 790 O O . LYS A 1 97 ? -5.562 19.406 -6.066 1 73.19 97 LYS A O 1
ATOM 795 N N . ALA A 1 98 ? -3.865 19.031 -7.457 1 67.81 98 ALA A N 1
ATOM 796 C CA . ALA A 1 98 ? -4.285 20.125 -8.32 1 67.81 98 ALA A CA 1
ATOM 797 C C . ALA A 1 98 ? -5.66 19.859 -8.922 1 67.81 98 ALA A C 1
ATOM 799 O O . ALA A 1 98 ? -6.461 20.781 -9.086 1 67.81 98 ALA A O 1
ATOM 800 N N . LYS A 1 99 ? -5.836 18.719 -9.297 1 61.78 99 LYS A N 1
ATOM 801 C CA . LYS A 1 99 ? -7.137 18.375 -9.859 1 61.78 99 LYS A CA 1
ATOM 802 C C . LYS A 1 99 ? -8.25 18.578 -8.836 1 61.78 99 LYS A C 1
ATOM 804 O O . LYS A 1 99 ? -9.398 18.828 -9.195 1 61.78 99 LYS A O 1
ATOM 809 N N . ARG A 1 100 ? -7.977 18.484 -7.629 1 58.06 100 ARG A N 1
ATOM 810 C CA . ARG A 1 100 ? -8.906 18.75 -6.535 1 58.06 100 ARG A CA 1
ATOM 811 C C . ARG A 1 100 ? -9.273 20.234 -6.484 1 58.06 100 ARG A C 1
ATOM 813 O O . ARG A 1 100 ? -10.414 20.594 -6.195 1 58.06 100 ARG A O 1
ATOM 820 N N . GLY A 1 101 ? -8.172 20.969 -6.387 1 50.31 101 GLY A N 1
ATOM 821 C CA . GLY A 1 101 ? -8.469 22.391 -6.395 1 50.31 101 GLY A CA 1
ATOM 822 C C . GLY A 1 101 ? -9.367 22.812 -7.547 1 50.31 101 GLY A C 1
ATOM 823 O O . GLY A 1 101 ? -10.203 23.703 -7.395 1 50.31 101 GLY A O 1
ATOM 824 N N . THR A 1 102 ? -9.023 22.219 -8.594 1 46.41 102 THR A N 1
ATOM 825 C CA . THR A 1 102 ? -9.836 22.672 -9.719 1 46.41 102 THR A CA 1
ATOM 826 C C . THR A 1 102 ? -11.266 22.156 -9.602 1 46.41 102 THR A C 1
ATOM 828 O O . THR A 1 102 ? -12.211 22.812 -10.039 1 46.41 102 THR A O 1
ATOM 831 N N . LEU A 1 103 ? -11.375 21.094 -9.039 1 40.38 103 LEU A N 1
ATOM 832 C CA . LEU A 1 103 ? -12.742 20.594 -8.945 1 40.38 103 LEU A CA 1
ATOM 833 C C . LEU A 1 103 ? -13.484 21.25 -7.789 1 40.38 103 LEU A C 1
ATOM 835 O O . LEU A 1 103 ? -14.719 21.297 -7.781 1 40.38 103 LEU A O 1
ATOM 839 N N . ALA A 1 104 ? -12.859 21.656 -6.711 1 40 104 ALA A N 1
ATOM 840 C CA . ALA A 1 104 ? -13.539 22.391 -5.648 1 40 104 ALA A CA 1
ATOM 841 C C . ALA A 1 104 ? -13.812 23.828 -6.07 1 40 104 ALA A C 1
ATOM 843 O O . ALA A 1 104 ? -14.594 24.531 -5.43 1 40 104 ALA A O 1
ATOM 844 N N . SER A 1 105 ? -13.211 24.266 -7.023 1 32.47 105 SER A N 1
ATOM 845 C CA . SER A 1 105 ? -13.633 25.609 -7.422 1 32.47 105 SER A CA 1
ATOM 846 C C . SER A 1 105 ? -14.859 25.547 -8.328 1 32.47 105 SER A C 1
ATOM 848 O O . SER A 1 105 ? -14.969 24.672 -9.18 1 32.47 105 SER A O 1
ATOM 850 N N . MET B 1 1 ? -23.266 -8.883 -6.129 1 46.16 1 MET B N 1
ATOM 851 C CA . MET B 1 1 ? -22.688 -10.188 -5.836 1 46.16 1 MET B CA 1
ATOM 852 C C . MET B 1 1 ? -21.172 -10.102 -5.703 1 46.16 1 MET B C 1
ATOM 854 O O . MET B 1 1 ? -20.547 -9.227 -6.297 1 46.16 1 MET B O 1
ATOM 858 N N . ALA B 1 2 ? -20.547 -10.625 -4.664 1 62.12 2 ALA B N 1
ATOM 859 C CA . ALA B 1 2 ? -19.094 -10.617 -4.449 1 62.12 2 ALA B CA 1
ATOM 860 C C . ALA B 1 2 ? -18.359 -11.312 -5.59 1 62.12 2 ALA B C 1
ATOM 862 O O . ALA B 1 2 ? -18.719 -12.43 -5.973 1 62.12 2 ALA B O 1
ATOM 863 N N . THR B 1 3 ? -17.719 -10.484 -6.398 1 79.75 3 THR B N 1
ATOM 864 C CA . THR B 1 3 ? -16.969 -10.977 -7.543 1 79.75 3 THR B CA 1
ATOM 865 C C . THR B 1 3 ? -15.766 -11.805 -7.082 1 79.75 3 THR B C 1
ATOM 867 O O . THR B 1 3 ? -15.43 -12.812 -7.703 1 79.75 3 THR B O 1
ATOM 870 N N . LEU B 1 4 ? -15.305 -11.5 -5.859 1 88.75 4 LEU B N 1
ATOM 871 C CA . LEU B 1 4 ? -14.164 -12.258 -5.355 1 88.75 4 LEU B CA 1
ATOM 872 C C . LEU B 1 4 ? -14.625 -13.508 -4.625 1 88.75 4 LEU B C 1
ATOM 874 O O . LEU B 1 4 ? -15.617 -13.477 -3.891 1 88.75 4 LEU B O 1
ATOM 878 N N . ASP B 1 5 ? -14.031 -14.586 -4.914 1 88.69 5 ASP B N 1
ATOM 879 C CA . ASP B 1 5 ? -14.453 -15.828 -4.277 1 88.69 5 ASP B CA 1
ATOM 880 C C . ASP B 1 5 ? -14.062 -15.844 -2.801 1 88.69 5 ASP B C 1
ATOM 882 O O . ASP B 1 5 ? -13.266 -15.023 -2.354 1 88.69 5 ASP B O 1
ATOM 886 N N . GLN B 1 6 ? -14.695 -16.766 -2.08 1 90.31 6 GLN B N 1
ATOM 887 C CA . GLN B 1 6 ? -14.555 -16.859 -0.63 1 90.31 6 GLN B CA 1
ATOM 888 C C . GLN B 1 6 ? -13.133 -17.219 -0.232 1 90.31 6 GLN B C 1
ATOM 890 O O . GLN B 1 6 ? -12.625 -16.75 0.793 1 90.31 6 GLN B O 1
ATOM 895 N N . GLU B 1 7 ? -12.523 -18.047 -1.012 1 89.88 7 GLU B N 1
ATOM 896 C CA . GLU B 1 7 ? -11.148 -18.453 -0.714 1 89.88 7 GLU B CA 1
ATOM 897 C C . GLU B 1 7 ? -10.195 -17.266 -0.776 1 89.88 7 GLU B C 1
ATOM 899 O O . GLU B 1 7 ? -9.328 -17.109 0.087 1 89.88 7 GLU B O 1
ATOM 904 N N . PHE B 1 8 ? -10.359 -16.438 -1.794 1 91.75 8 PHE B N 1
ATOM 905 C CA . PHE B 1 8 ? -9.523 -15.25 -1.897 1 91.75 8 PHE B CA 1
ATOM 906 C C . PHE B 1 8 ? -9.75 -14.328 -0.705 1 91.75 8 PHE B C 1
ATOM 908 O O . PHE B 1 8 ? -8.789 -13.805 -0.128 1 91.75 8 PHE B O 1
ATOM 915 N N . ARG B 1 9 ? -10.969 -14.133 -0.352 1 92.5 9 ARG B N 1
ATOM 916 C CA . ARG B 1 9 ? -11.297 -13.25 0.76 1 92.5 9 ARG B CA 1
ATOM 917 C C . ARG B 1 9 ? -10.656 -13.734 2.057 1 92.5 9 ARG B C 1
ATOM 919 O O . ARG B 1 9 ? -10.156 -12.93 2.846 1 92.5 9 ARG B O 1
ATOM 926 N N . LYS B 1 10 ? -10.75 -14.992 2.215 1 91.94 10 LYS B N 1
ATOM 927 C CA . LYS B 1 10 ? -10.141 -15.578 3.404 1 91.94 10 LYS B CA 1
ATOM 928 C C . LYS B 1 10 ? -8.625 -15.367 3.404 1 91.94 10 LYS B C 1
ATOM 930 O O . LYS B 1 10 ? -8.055 -14.953 4.414 1 91.94 10 LYS B O 1
ATOM 935 N N . ARG B 1 11 ? -8.031 -15.578 2.316 1 88.62 11 ARG B N 1
ATOM 936 C CA . ARG B 1 11 ? -6.582 -15.422 2.203 1 88.62 11 ARG B CA 1
ATOM 937 C C . ARG B 1 11 ? -6.18 -13.961 2.373 1 88.62 11 ARG B C 1
ATOM 939 O O . ARG B 1 11 ? -5.16 -13.656 3 1 88.62 11 ARG B O 1
ATOM 946 N N . ALA B 1 12 ? -6.992 -13.117 1.754 1 92.19 12 ALA B N 1
ATOM 947 C CA . ALA B 1 12 ? -6.727 -11.688 1.905 1 92.19 12 ALA B CA 1
ATOM 948 C C . ALA B 1 12 ? -6.777 -11.273 3.373 1 92.19 12 ALA B C 1
ATOM 950 O O . ALA B 1 12 ? -5.902 -10.555 3.85 1 92.19 12 ALA B O 1
ATOM 951 N N . GLY B 1 13 ? -7.762 -11.703 4.059 1 92.12 13 GLY B N 1
ATOM 952 C CA . GLY B 1 13 ? -7.879 -11.414 5.477 1 92.12 13 GLY B CA 1
ATOM 953 C C . GLY B 1 13 ? -6.695 -11.914 6.289 1 92.12 13 GLY B C 1
ATOM 954 O O . GLY B 1 13 ? -6.16 -11.188 7.125 1 92.12 13 GLY B O 1
ATOM 955 N N . GLU B 1 14 ? -6.289 -13.117 6.023 1 91.31 14 GLU B N 1
ATOM 956 C CA . GLU B 1 14 ? -5.137 -13.688 6.707 1 91.31 14 GLU B CA 1
ATOM 957 C C . GLU B 1 14 ? -3.865 -12.898 6.406 1 91.31 14 GLU B C 1
ATOM 959 O O . GLU B 1 14 ? -3.025 -12.703 7.289 1 91.31 14 GLU B O 1
ATOM 964 N N . THR B 1 15 ? -3.719 -12.531 5.215 1 89.75 15 THR B N 1
ATOM 965 C CA . THR B 1 15 ? -2.564 -11.742 4.797 1 89.75 15 THR B CA 1
ATOM 966 C C . THR B 1 15 ? -2.527 -10.406 5.535 1 89.75 15 THR B C 1
ATOM 968 O O . THR B 1 15 ? -1.47 -9.984 6.008 1 89.75 15 THR B O 1
ATOM 971 N N . ILE B 1 16 ? -3.66 -9.773 5.66 1 93 16 ILE B N 1
ATOM 972 C CA . ILE B 1 16 ? -3.756 -8.484 6.344 1 93 16 ILE B CA 1
ATOM 973 C C . ILE B 1 16 ? -3.391 -8.656 7.816 1 93 16 ILE B C 1
ATOM 975 O O . ILE B 1 16 ? -2.584 -7.895 8.352 1 93 16 ILE B O 1
ATOM 979 N N . GLU B 1 17 ? -3.924 -9.648 8.422 1 91.38 17 GLU B N 1
ATOM 980 C CA . GLU B 1 17 ? -3.65 -9.891 9.836 1 91.38 17 GLU B CA 1
ATOM 981 C C . GLU B 1 17 ? -2.166 -10.156 10.07 1 91.38 17 GLU B C 1
ATOM 983 O O . GLU B 1 17 ? -1.586 -9.648 11.031 1 91.38 17 GLU B O 1
ATOM 988 N N . ASN B 1 18 ? -1.608 -10.945 9.234 1 88.38 18 ASN B N 1
ATOM 989 C CA . ASN B 1 18 ? -0.181 -11.227 9.352 1 88.38 18 ASN B CA 1
ATOM 990 C C . ASN B 1 18 ? 0.656 -9.961 9.172 1 88.38 18 ASN B C 1
ATOM 992 O O . ASN B 1 18 ? 1.633 -9.75 9.891 1 88.38 18 ASN B O 1
ATOM 996 N N . TYR B 1 19 ? 0.268 -9.227 8.219 1 87.56 19 TYR B N 1
ATOM 997 C CA . TYR B 1 19 ? 1.005 -7.996 7.953 1 87.56 19 TYR B CA 1
ATOM 998 C C . TYR B 1 19 ? 0.914 -7.043 9.133 1 87.56 19 TYR B C 1
ATOM 1000 O O . TYR B 1 19 ? 1.913 -6.438 9.531 1 87.56 19 TYR B O 1
ATOM 1008 N N . LEU B 1 20 ? -0.211 -6.855 9.688 1 88.69 20 LEU B N 1
ATOM 1009 C CA . LEU B 1 20 ? -0.4 -5.984 10.836 1 88.69 20 LEU B CA 1
ATOM 1010 C C . LEU B 1 20 ? 0.433 -6.465 12.023 1 88.69 20 LEU B C 1
ATOM 1012 O O . LEU B 1 20 ? 0.987 -5.652 12.766 1 88.69 20 LEU B O 1
ATOM 1016 N N . ARG B 1 21 ? 0.539 -7.703 12.148 1 85.88 21 ARG B N 1
ATOM 1017 C CA . ARG B 1 21 ? 1.358 -8.273 13.211 1 85.88 21 ARG B CA 1
ATOM 1018 C C . ARG B 1 21 ? 2.832 -7.945 13.008 1 85.88 21 ARG B C 1
ATOM 1020 O O . ARG B 1 21 ? 3.533 -7.582 13.953 1 85.88 21 ARG B O 1
ATOM 1027 N N . ILE B 1 22 ? 3.283 -8.062 11.883 1 81.38 22 ILE B N 1
ATOM 1028 C CA . ILE B 1 22 ? 4.676 -7.777 11.562 1 81.38 22 ILE B CA 1
ATOM 1029 C C . ILE B 1 22 ? 4.965 -6.297 11.789 1 81.38 22 ILE B C 1
ATOM 1031 O O . ILE B 1 22 ? 5.98 -5.941 12.391 1 81.38 22 ILE B O 1
ATOM 1035 N N . LEU B 1 23 ? 4.133 -5.441 11.328 1 80.31 23 LEU B N 1
ATOM 1036 C CA . LEU B 1 23 ? 4.32 -4 11.461 1 80.31 23 LEU B CA 1
ATOM 1037 C C . LEU B 1 23 ? 4.348 -3.588 12.93 1 80.31 23 LEU B C 1
ATOM 1039 O O . LEU B 1 23 ? 5.07 -2.658 13.305 1 80.31 23 LEU B O 1
ATOM 1043 N N . SER B 1 24 ? 3.59 -4.211 13.648 1 76.25 24 SER B N 1
ATOM 1044 C CA . SER B 1 24 ? 3.535 -3.889 15.07 1 76.25 24 SER B CA 1
ATOM 1045 C C . SER B 1 24 ? 4.883 -4.125 15.742 1 76.25 24 SER B C 1
ATOM 1047 O O . SER B 1 24 ? 5.199 -3.486 16.75 1 76.25 24 SER B O 1
ATOM 1049 N N . GLY B 1 25 ? 5.707 -4.953 15.102 1 70.69 25 GLY B N 1
ATOM 1050 C CA . GLY B 1 25 ? 7 -5.281 15.68 1 70.69 25 GLY B CA 1
ATOM 1051 C C . GLY B 1 25 ? 8.156 -4.586 14.984 1 70.69 25 GLY B C 1
ATOM 1052 O O . GLY B 1 25 ? 9.266 -4.535 15.523 1 70.69 25 GLY B O 1
ATOM 1053 N N . THR B 1 26 ? 8 -4.148 13.789 1 65.94 26 THR B N 1
ATOM 1054 C CA . THR B 1 26 ? 9.141 -3.738 12.977 1 65.94 26 THR B CA 1
ATOM 1055 C C . THR B 1 26 ? 8.898 -2.361 12.359 1 65.94 26 THR B C 1
ATOM 1057 O O . THR B 1 26 ? 9.539 -1.999 11.367 1 65.94 26 THR B O 1
ATOM 1060 N N . PHE B 1 27 ? 8.477 -1.482 12.891 1 59.78 27 PHE B N 1
ATOM 1061 C CA . PHE B 1 27 ? 8.086 -0.253 12.219 1 59.78 27 PHE B CA 1
ATOM 1062 C C . PHE B 1 27 ? 9.281 0.381 11.508 1 59.78 27 PHE B C 1
ATOM 1064 O O . PHE B 1 27 ? 10.383 0.408 12.055 1 59.78 27 PHE B O 1
ATOM 1071 N N . PRO B 1 28 ? 8.969 0.691 10.172 1 57.62 28 PRO B N 1
ATOM 1072 C CA . PRO B 1 28 ? 10.055 1.287 9.391 1 57.62 28 PRO B CA 1
ATOM 1073 C C . PRO B 1 28 ? 10.68 2.498 10.078 1 57.62 28 PRO B C 1
ATOM 1075 O O . PRO B 1 28 ? 10.008 3.203 10.828 1 57.62 28 PRO B O 1
ATOM 1078 N N . ASN B 1 29 ? 11.898 2.52 9.953 1 57.91 29 ASN B N 1
ATOM 1079 C CA . ASN B 1 29 ? 12.633 3.674 10.461 1 57.91 29 ASN B CA 1
ATOM 1080 C C . ASN B 1 29 ? 12.094 4.98 9.891 1 57.91 29 ASN B C 1
ATOM 1082 O O . ASN B 1 29 ? 12.195 5.223 8.688 1 57.91 29 ASN B O 1
ATOM 1086 N N . ARG B 1 30 ? 11.562 5.738 10.586 1 60.09 30 ARG B N 1
ATOM 1087 C CA . ARG B 1 30 ? 10.867 6.984 10.281 1 60.09 30 ARG B CA 1
ATOM 1088 C C . ARG B 1 30 ? 11.812 8.008 9.664 1 60.09 30 ARG B C 1
ATOM 1090 O O . ARG B 1 30 ? 11.445 8.711 8.727 1 60.09 30 ARG B O 1
ATOM 1097 N N . GLN B 1 31 ? 12.906 8.125 10.336 1 60.25 31 GLN B N 1
ATOM 1098 C CA . GLN B 1 31 ? 13.844 9.133 9.859 1 60.25 31 GLN B CA 1
ATOM 1099 C C . GLN B 1 31 ? 14.148 8.938 8.375 1 60.25 31 GLN B C 1
ATOM 1101 O O . GLN B 1 31 ? 14.188 9.906 7.613 1 60.25 31 GLN B O 1
ATOM 1106 N N . ASN B 1 32 ? 14.172 7.809 8.039 1 74.06 32 ASN B N 1
ATOM 1107 C CA . ASN B 1 32 ? 14.484 7.535 6.641 1 74.06 32 ASN B CA 1
ATOM 1108 C C . ASN B 1 32 ? 13.312 7.879 5.727 1 74.06 32 ASN B C 1
ATOM 1110 O O . ASN B 1 32 ? 13.508 8.414 4.637 1 74.06 32 ASN B O 1
ATOM 1114 N N . LEU B 1 33 ? 12.156 7.828 6.301 1 80.69 33 LEU B N 1
ATOM 1115 C CA . LEU B 1 33 ? 10.969 8.133 5.512 1 80.69 33 LEU B CA 1
ATOM 1116 C C . LEU B 1 33 ? 10.82 9.633 5.309 1 80.69 33 LEU B C 1
ATOM 1118 O O . LEU B 1 33 ? 10.484 10.086 4.211 1 80.69 33 LEU B O 1
ATOM 1122 N N . ALA B 1 34 ? 11.125 10.352 6.367 1 82.94 34 ALA B N 1
ATOM 1123 C CA . ALA B 1 34 ? 11 11.805 6.293 1 82.94 34 ALA B CA 1
ATOM 1124 C C . ALA B 1 34 ? 12 12.391 5.301 1 82.94 34 ALA B C 1
ATOM 1126 O O . ALA B 1 34 ? 11.664 13.305 4.543 1 82.94 34 ALA B O 1
ATOM 1127 N N . ASP B 1 35 ? 13.125 11.883 5.258 1 83.12 35 ASP B N 1
ATOM 1128 C CA . ASP B 1 35 ? 14.172 12.367 4.363 1 83.12 35 ASP B CA 1
ATOM 1129 C C . ASP B 1 35 ? 13.828 12.062 2.904 1 83.12 35 ASP B C 1
ATOM 1131 O O . ASP B 1 35 ? 14.125 12.859 2.012 1 83.12 35 ASP B O 1
ATOM 1135 N N . THR B 1 36 ? 13.18 11 2.734 1 84.81 36 THR B N 1
ATOM 1136 C CA . THR B 1 36 ? 12.914 10.539 1.378 1 84.81 36 THR B CA 1
ATOM 1137 C C . THR B 1 36 ? 11.656 11.195 0.816 1 84.81 36 THR B C 1
ATOM 1139 O O . THR B 1 36 ? 11.672 11.703 -0.308 1 84.81 36 THR B O 1
ATOM 1142 N N . TRP B 1 37 ? 10.672 11.281 1.661 1 87.94 37 TRP B N 1
ATOM 1143 C CA . TRP B 1 37 ? 9.367 11.625 1.108 1 87.94 37 TRP B CA 1
ATOM 1144 C C . TRP B 1 37 ? 8.977 13.047 1.485 1 87.94 37 TRP B C 1
ATOM 1146 O O . TRP B 1 37 ? 8.055 13.617 0.898 1 87.94 37 TRP B O 1
ATOM 1156 N N . ARG B 1 38 ? 9.602 13.711 2.355 1 86.31 38 ARG B N 1
ATOM 1157 C CA . ARG B 1 38 ? 9.469 15.117 2.717 1 86.31 38 ARG B CA 1
ATOM 1158 C C . ARG B 1 38 ? 8.008 15.484 2.945 1 86.31 38 ARG B C 1
ATOM 1160 O O . ARG B 1 38 ? 7.512 16.469 2.377 1 86.31 38 ARG B O 1
ATOM 1167 N N . TYR B 1 39 ? 7.383 14.695 3.785 1 86.44 39 TYR B N 1
ATOM 1168 C CA . TYR B 1 39 ? 6 14.969 4.164 1 86.44 39 TYR B CA 1
ATOM 1169 C C . TYR B 1 39 ? 5.938 16.031 5.262 1 86.44 39 TYR B C 1
ATOM 1171 O O . TYR B 1 39 ? 6.918 16.234 5.984 1 86.44 39 TYR B O 1
ATOM 1179 N N . GLU B 1 40 ? 4.84 16.734 5.367 1 88.31 40 GLU B N 1
ATOM 1180 C CA . GLU B 1 40 ? 4.668 17.797 6.355 1 88.31 40 GLU B CA 1
ATOM 1181 C C . GLU B 1 40 ? 4.051 17.266 7.641 1 88.31 40 GLU B C 1
ATOM 1183 O O . GLU B 1 40 ? 4.406 17.703 8.734 1 88.31 40 GLU B O 1
ATOM 1188 N N . HIS B 1 41 ? 3.146 16.297 7.516 1 90.44 41 HIS B N 1
ATOM 1189 C CA . HIS B 1 41 ? 2.438 15.727 8.656 1 90.44 41 HIS B CA 1
ATOM 1190 C C . HIS B 1 41 ? 2.635 14.219 8.742 1 90.44 41 HIS B C 1
ATOM 1192 O O . HIS B 1 41 ? 1.882 13.461 8.133 1 90.44 41 HIS B O 1
ATOM 1198 N N . GLU B 1 42 ? 3.488 13.844 9.602 1 86.94 42 GLU B N 1
ATOM 1199 C CA . GLU B 1 42 ? 3.977 12.469 9.672 1 86.94 42 GLU B CA 1
ATOM 1200 C C . GLU B 1 42 ? 2.84 11.5 9.969 1 86.94 42 GLU B C 1
ATOM 1202 O O . GLU B 1 42 ? 2.76 10.422 9.367 1 86.94 42 GLU B O 1
ATOM 1207 N N . ASP B 1 43 ? 1.996 11.891 10.875 1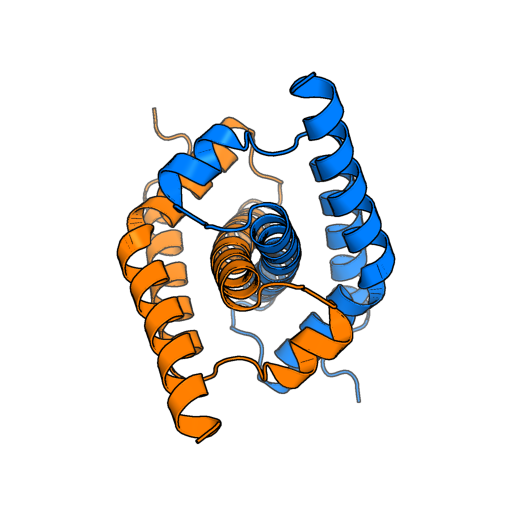 86.81 43 ASP B N 1
ATOM 1208 C CA . ASP B 1 43 ? 0.953 10.969 11.312 1 86.81 43 ASP B CA 1
ATOM 1209 C C . ASP B 1 43 ? 0.035 10.586 10.148 1 86.81 43 ASP B C 1
ATOM 1211 O O . ASP B 1 43 ? -0.267 9.406 9.953 1 86.81 43 ASP B O 1
ATOM 1215 N N . ASP B 1 44 ? -0.277 11.555 9.391 1 90.88 44 ASP B N 1
ATOM 1216 C CA . ASP B 1 44 ? -1.186 11.281 8.281 1 90.88 44 ASP B CA 1
ATOM 1217 C C . ASP B 1 44 ? -0.463 10.555 7.145 1 90.88 44 ASP B C 1
ATOM 1219 O O . ASP B 1 44 ? -1.058 9.727 6.449 1 90.88 44 ASP B O 1
ATOM 1223 N N . PHE B 1 45 ? 0.719 10.891 6.957 1 90.75 45 PHE B N 1
ATOM 1224 C CA . PHE B 1 45 ? 1.495 10.156 5.965 1 90.75 45 PHE B CA 1
ATOM 1225 C C . PHE B 1 45 ? 1.605 8.688 6.344 1 90.75 45 PHE B C 1
ATOM 1227 O O . PHE B 1 45 ? 1.385 7.805 5.512 1 90.75 45 PHE B O 1
ATOM 1234 N N . MET B 1 46 ? 1.925 8.453 7.551 1 89.19 46 MET B N 1
ATOM 1235 C CA . MET B 1 46 ? 2.107 7.082 8.023 1 89.19 46 MET B CA 1
ATOM 1236 C C . MET B 1 46 ? 0.797 6.305 7.961 1 89.19 46 MET B C 1
ATOM 1238 O O . MET B 1 46 ? 0.791 5.113 7.637 1 89.19 46 MET B O 1
ATOM 1242 N N . TYR B 1 47 ? -0.193 6.969 8.367 1 90.81 47 TYR B N 1
ATOM 1243 C CA . TYR B 1 47 ? -1.506 6.34 8.266 1 90.81 47 TYR B CA 1
ATOM 1244 C C . TYR B 1 47 ? -1.812 5.945 6.828 1 90.81 47 TYR B C 1
ATOM 1246 O O . TYR B 1 47 ? -2.209 4.809 6.562 1 90.81 47 TYR B O 1
ATOM 1254 N N . GLY B 1 48 ? -1.608 6.84 5.902 1 92.12 48 GLY B N 1
ATOM 1255 C CA . GLY B 1 48 ? -1.76 6.531 4.488 1 92.12 48 GLY B CA 1
ATOM 1256 C C . GLY B 1 48 ? -0.851 5.41 4.02 1 92.12 48 GLY B C 1
ATOM 1257 O O . GLY B 1 48 ? -1.275 4.535 3.262 1 92.12 48 GLY B O 1
ATOM 1258 N N . LEU B 1 49 ? 0.294 5.496 4.473 1 91.56 49 LEU B N 1
ATOM 1259 C CA . LEU B 1 49 ? 1.283 4.492 4.094 1 91.56 49 LEU B CA 1
ATOM 1260 C C . LEU B 1 49 ? 0.808 3.094 4.469 1 91.56 49 LEU B C 1
ATOM 1262 O O . LEU B 1 49 ? 0.869 2.174 3.646 1 91.56 49 LEU B O 1
ATOM 1266 N N . VAL B 1 50 ? 0.359 2.91 5.648 1 91.62 50 VAL B N 1
ATOM 1267 C CA . VAL B 1 50 ? -0.064 1.598 6.125 1 91.62 50 VAL B CA 1
ATOM 1268 C C . VAL B 1 50 ? -1.297 1.14 5.352 1 91.62 50 VAL B C 1
ATOM 1270 O O . VAL B 1 50 ? -1.373 -0.013 4.918 1 91.62 50 VAL B O 1
ATOM 1273 N N . VAL B 1 51 ? -2.197 2.061 5.176 1 92.81 51 VAL B N 1
ATOM 1274 C CA . VAL B 1 51 ? -3.395 1.742 4.406 1 92.81 51 VAL B CA 1
ATOM 1275 C C . VAL B 1 51 ? -3.006 1.345 2.984 1 92.81 51 VAL B C 1
ATOM 1277 O O . VAL B 1 51 ? -3.488 0.339 2.461 1 92.81 51 VAL B O 1
ATOM 1280 N N . GLY B 1 52 ? -2.201 2.125 2.404 1 93 52 GLY B N 1
ATOM 1281 C CA . GLY B 1 52 ? -1.73 1.846 1.056 1 93 52 GLY B CA 1
ATOM 1282 C C . GLY B 1 52 ? -1.017 0.513 0.937 1 93 52 GLY B C 1
ATOM 1283 O O . GLY B 1 52 ? -1.245 -0.237 -0.015 1 93 52 GLY B O 1
ATOM 1284 N N . GLN B 1 53 ? -0.163 0.258 1.845 1 92.88 53 GLN B N 1
ATOM 1285 C CA . GLN B 1 53 ? 0.576 -1.001 1.831 1 92.88 53 GLN B CA 1
ATOM 1286 C C . GLN B 1 53 ? -0.373 -2.195 1.829 1 92.88 53 GLN B C 1
ATOM 1288 O O . GLN B 1 53 ? -0.169 -3.156 1.083 1 92.88 53 GLN B O 1
ATOM 1293 N N . LEU B 1 54 ? -1.387 -2.09 2.613 1 94.31 54 LEU B N 1
ATOM 1294 C CA . LEU B 1 54 ? -2.35 -3.182 2.688 1 94.31 54 LEU B CA 1
ATOM 1295 C C . LEU B 1 54 ? -3.129 -3.311 1.381 1 94.31 54 LEU B C 1
ATOM 1297 O O . LEU B 1 54 ? -3.312 -4.418 0.869 1 94.31 54 LEU B O 1
ATOM 1301 N N . ASP B 1 55 ? -3.537 -2.209 0.867 1 92.62 55 ASP B N 1
ATOM 1302 C CA . ASP B 1 55 ? -4.211 -2.227 -0.429 1 92.62 55 ASP B CA 1
ATOM 1303 C C . ASP B 1 55 ? -3.33 -2.871 -1.497 1 92.62 55 ASP B C 1
ATOM 1305 O O . ASP B 1 55 ? -3.77 -3.775 -2.209 1 92.62 55 ASP B O 1
ATOM 1309 N N . GLY B 1 56 ? -2.16 -2.363 -1.608 1 93.88 56 GLY B N 1
ATOM 1310 C CA . GLY B 1 56 ? -1.233 -2.865 -2.609 1 93.88 56 GLY B CA 1
ATOM 1311 C C . GLY B 1 56 ? -0.908 -4.336 -2.438 1 93.88 56 GLY B C 1
ATOM 1312 O O . GLY B 1 56 ? -0.798 -5.074 -3.42 1 93.88 56 GLY B O 1
ATOM 1313 N N . LEU B 1 57 ? -0.713 -4.688 -1.213 1 93.62 57 LEU B N 1
ATOM 1314 C CA . LEU B 1 57 ? -0.388 -6.074 -0.898 1 93.62 57 LEU B CA 1
ATOM 1315 C C . LEU B 1 57 ? -1.46 -7.016 -1.43 1 93.62 57 LEU B C 1
ATOM 1317 O O . LEU B 1 57 ? -1.146 -8.023 -2.066 1 93.62 57 LEU B O 1
ATOM 1321 N N . ILE B 1 58 ? -2.723 -6.723 -1.166 1 94.5 58 ILE B N 1
ATOM 1322 C CA . ILE B 1 58 ? -3.814 -7.598 -1.583 1 94.5 58 ILE B CA 1
ATOM 1323 C C . ILE B 1 58 ? -3.945 -7.566 -3.104 1 94.5 58 ILE B C 1
ATOM 1325 O O . ILE B 1 58 ? -4.219 -8.594 -3.729 1 94.5 58 ILE B O 1
ATOM 1329 N N . VAL B 1 59 ? -3.717 -6.406 -3.697 1 92.25 59 VAL B N 1
ATOM 1330 C CA . VAL B 1 59 ? -3.758 -6.297 -5.152 1 92.25 59 VAL B CA 1
ATOM 1331 C C . VAL B 1 59 ? -2.619 -7.109 -5.762 1 92.25 59 VAL B C 1
ATOM 1333 O O . VAL B 1 59 ? -2.816 -7.82 -6.754 1 92.25 59 VAL B O 1
ATOM 1336 N N . GLY B 1 60 ? -1.405 -6.961 -5.23 1 91.12 60 GLY B N 1
ATOM 1337 C CA . GLY B 1 60 ? -0.293 -7.777 -5.688 1 91.12 60 GLY B CA 1
ATOM 1338 C C . GLY B 1 60 ? -0.554 -9.266 -5.566 1 91.12 60 GLY B C 1
ATOM 1339 O O . GLY B 1 60 ? -0.2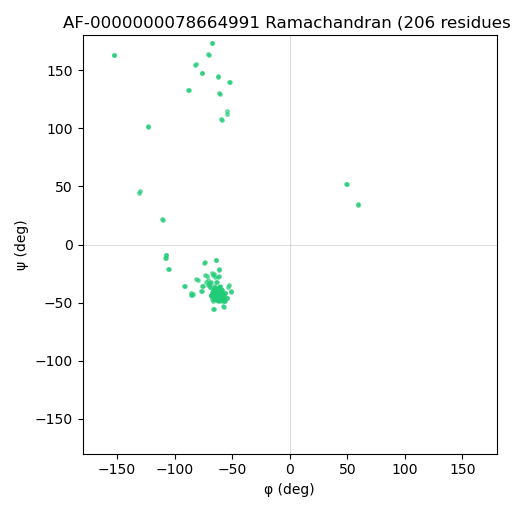52 -10.031 -6.484 1 91.12 60 GLY B O 1
ATOM 1340 N N . TYR B 1 61 ? -1.1 -9.555 -4.402 1 89.38 61 TYR B N 1
ATOM 1341 C CA . TYR B 1 61 ? -1.462 -10.945 -4.172 1 89.38 61 TYR B CA 1
ATOM 1342 C C . TYR B 1 61 ? -2.469 -11.422 -5.211 1 89.38 61 TYR B C 1
ATOM 1344 O O . TYR B 1 61 ? -2.344 -12.531 -5.742 1 89.38 61 TYR B O 1
ATOM 1352 N N . PHE B 1 62 ? -3.504 -10.68 -5.504 1 90.62 62 PHE B N 1
ATOM 1353 C CA . PHE B 1 62 ? -4.5 -10.984 -6.523 1 90.62 62 PHE B CA 1
ATOM 1354 C C . PHE B 1 62 ? -3.836 -11.234 -7.871 1 90.62 62 PHE B C 1
ATOM 1356 O O . PHE B 1 62 ? -4.121 -12.234 -8.531 1 90.62 62 PHE B O 1
ATOM 1363 N N . ARG B 1 63 ? -2.912 -10.359 -8.203 1 88.12 63 ARG B N 1
ATOM 1364 C CA . ARG B 1 63 ? -2.227 -10.453 -9.492 1 88.12 63 ARG B CA 1
ATOM 1365 C C . ARG B 1 63 ? -1.366 -11.711 -9.562 1 88.12 63 ARG B C 1
ATOM 1367 O O . ARG B 1 63 ? -1.244 -12.328 -10.625 1 88.12 63 ARG B O 1
ATOM 1374 N N . GLY B 1 64 ? -0.757 -11.992 -8.453 1 83.44 64 GLY B N 1
ATOM 1375 C CA . GLY B 1 64 ? 0.041 -13.211 -8.398 1 83.44 64 GLY B CA 1
ATOM 1376 C C . GLY B 1 64 ? -0.781 -14.469 -8.578 1 83.44 64 GLY B C 1
ATOM 1377 O O . GLY B 1 64 ? -0.328 -15.43 -9.203 1 83.44 64 GLY B O 1
ATOM 1378 N N . ILE B 1 65 ? -1.997 -14.445 -8.133 1 83.81 65 ILE B N 1
ATOM 1379 C CA . ILE B 1 65 ? -2.863 -15.617 -8.164 1 83.81 65 ILE B CA 1
ATOM 1380 C C . ILE B 1 65 ? -3.543 -15.719 -9.531 1 83.81 65 ILE B C 1
ATOM 1382 O O . ILE B 1 65 ? -3.629 -16.812 -10.109 1 83.81 65 ILE B O 1
ATOM 1386 N N . TYR B 1 66 ? -4.02 -14.633 -10.055 1 87.38 66 TYR B N 1
ATOM 1387 C CA . TYR B 1 66 ? -4.906 -14.672 -11.211 1 87.38 66 TYR B CA 1
ATOM 1388 C C . TYR B 1 66 ? -4.188 -14.188 -12.469 1 87.38 66 TYR B C 1
ATOM 1390 O O . TYR B 1 66 ? -4.742 -14.242 -13.57 1 87.38 66 TYR B O 1
ATOM 1398 N N . ASP B 1 67 ? -2.996 -13.641 -12.336 1 86.25 67 ASP B N 1
ATOM 1399 C CA . ASP B 1 67 ? -2.15 -13.195 -13.438 1 86.25 67 ASP B CA 1
ATOM 1400 C C . ASP B 1 67 ? -2.852 -12.125 -14.273 1 86.25 67 ASP B C 1
ATOM 1402 O O . ASP B 1 67 ? -2.83 -12.18 -15.508 1 86.25 67 ASP B O 1
ATOM 1406 N N . ARG B 1 68 ? -3.605 -11.344 -13.609 1 86.88 68 ARG B N 1
ATOM 1407 C CA . ARG B 1 68 ? -4.262 -10.18 -14.188 1 86.88 68 ARG B CA 1
ATOM 1408 C C . ARG B 1 68 ? -4.516 -9.117 -13.125 1 86.88 68 ARG B C 1
ATOM 1410 O O . ARG B 1 68 ? -4.469 -9.398 -11.922 1 86.88 68 ARG B O 1
ATOM 1417 N N . ALA B 1 69 ? -4.77 -7.93 -13.594 1 84.75 69 ALA B N 1
ATOM 1418 C CA . ALA B 1 69 ? -5.184 -6.867 -12.68 1 84.75 69 ALA B CA 1
ATOM 1419 C C . ALA B 1 69 ? -6.641 -7.047 -12.258 1 84.75 69 ALA B C 1
ATOM 1421 O O . ALA B 1 69 ? -7.445 -7.609 -13 1 84.75 69 ALA B O 1
ATOM 1422 N N . PRO B 1 70 ? -6.949 -6.637 -11.016 1 89.25 70 PRO B N 1
ATOM 1423 C CA . PRO B 1 70 ? -8.367 -6.652 -10.648 1 89.25 70 PRO B CA 1
ATOM 1424 C C . PRO B 1 70 ? -9.211 -5.715 -11.5 1 89.25 70 PRO B C 1
ATOM 1426 O O . PRO B 1 70 ? -8.742 -4.652 -11.914 1 89.25 70 PRO B O 1
ATOM 1429 N N . THR B 1 71 ? -10.453 -6.156 -11.766 1 89.44 71 THR B N 1
ATOM 1430 C CA . THR B 1 71 ? -11.422 -5.246 -12.375 1 89.44 71 THR B CA 1
ATOM 1431 C C . THR B 1 71 ? -11.797 -4.133 -11.398 1 89.44 71 THR B C 1
ATOM 1433 O O . THR B 1 71 ? -11.414 -4.168 -10.227 1 89.44 71 THR B O 1
ATOM 1436 N N . ASP B 1 72 ? -12.57 -3.168 -11.914 1 86.38 72 ASP B N 1
ATOM 1437 C CA . ASP B 1 72 ? -13.023 -2.088 -11.039 1 86.38 72 ASP B CA 1
ATOM 1438 C C . ASP B 1 72 ? -13.859 -2.631 -9.883 1 86.38 72 ASP B C 1
ATOM 1440 O O . ASP B 1 72 ? -13.711 -2.18 -8.742 1 86.38 72 ASP B O 1
ATOM 1444 N N . GLU B 1 73 ? -14.664 -3.576 -10.211 1 89.5 73 GLU B N 1
ATOM 1445 C CA . GLU B 1 73 ? -15.523 -4.176 -9.188 1 89.5 73 GLU B CA 1
ATOM 1446 C C . GLU B 1 73 ? -14.703 -4.957 -8.164 1 89.5 73 GLU B C 1
ATOM 1448 O O . GLU B 1 73 ? -14.945 -4.859 -6.961 1 89.5 73 GLU B O 1
ATOM 1453 N N . GLU B 1 74 ? -13.75 -5.727 -8.656 1 90.81 74 GLU B N 1
ATOM 1454 C CA . GLU B 1 74 ? -12.875 -6.488 -7.766 1 90.81 74 GLU B CA 1
ATOM 1455 C C . GLU B 1 74 ? -12.008 -5.566 -6.914 1 90.81 74 GLU B C 1
ATOM 1457 O O . GLU B 1 74 ? -11.773 -5.844 -5.734 1 90.81 74 GLU B O 1
ATOM 1462 N N . SER B 1 75 ? -11.531 -4.5 -7.48 1 89.12 75 SER B N 1
ATOM 1463 C CA . SER B 1 75 ? -10.742 -3.508 -6.754 1 89.12 75 SER B CA 1
ATOM 1464 C C . SER B 1 75 ? -11.555 -2.887 -5.617 1 89.12 75 SER B C 1
ATOM 1466 O O . SER B 1 75 ? -11.023 -2.666 -4.523 1 89.12 75 SER B O 1
ATOM 1468 N N . GLN B 1 76 ? -12.789 -2.635 -5.879 1 88.88 76 GLN B N 1
ATOM 1469 C CA . GLN B 1 76 ? -13.656 -2.078 -4.844 1 88.88 76 GLN B CA 1
ATOM 1470 C C . GLN B 1 76 ? -13.859 -3.07 -3.705 1 88.88 76 GLN B C 1
ATOM 1472 O O . GLN B 1 76 ? -13.906 -2.684 -2.535 1 88.88 76 GLN B O 1
ATOM 1477 N N . GLU B 1 77 ? -14.008 -4.273 -4.078 1 91.69 77 GLU B N 1
ATOM 1478 C CA . GLU B 1 77 ? -14.164 -5.305 -3.059 1 91.69 77 GLU B CA 1
ATOM 1479 C C . GLU B 1 77 ? -12.898 -5.441 -2.219 1 91.69 77 GLU B C 1
ATOM 1481 O O . GLU B 1 77 ? -12.969 -5.645 -1.004 1 91.69 77 GLU B O 1
ATOM 1486 N N . ILE B 1 78 ? -11.773 -5.352 -2.875 1 93.44 78 ILE B N 1
ATOM 1487 C CA . ILE B 1 78 ? -10.5 -5.414 -2.164 1 93.44 78 ILE B CA 1
ATOM 1488 C C . ILE B 1 78 ? -10.406 -4.254 -1.175 1 93.44 78 ILE B C 1
ATOM 1490 O O . ILE B 1 78 ? -10.039 -4.445 -0.013 1 93.44 78 ILE B O 1
ATOM 1494 N N . LYS B 1 79 ? -10.781 -3.113 -1.632 1 90 79 LYS B N 1
ATOM 1495 C CA . LYS B 1 79 ? -10.805 -1.958 -0.739 1 90 79 LYS B CA 1
ATOM 1496 C C . LYS B 1 79 ? -11.727 -2.199 0.451 1 90 79 LYS B C 1
ATOM 1498 O O . LYS B 1 79 ? -11.422 -1.789 1.573 1 90 79 LYS B O 1
ATOM 1503 N N . GLY B 1 80 ? -12.812 -2.83 0.114 1 91 80 GLY B N 1
ATOM 1504 C CA . GLY B 1 80 ? -13.734 -3.176 1.18 1 91 80 GLY B CA 1
ATOM 1505 C C . GLY B 1 80 ? -13.148 -4.129 2.199 1 91 80 GLY B C 1
ATOM 1506 O O . GLY B 1 80 ? -13.398 -4 3.398 1 91 80 GLY B O 1
ATOM 1507 N N . ILE B 1 81 ? -12.438 -5.059 1.769 1 93.75 81 ILE B N 1
ATOM 1508 C CA . ILE B 1 81 ? -11.789 -6.008 2.662 1 93.75 81 ILE B CA 1
ATOM 1509 C C . ILE B 1 81 ? -10.812 -5.27 3.582 1 93.75 81 ILE B C 1
ATOM 1511 O O . ILE B 1 81 ? -10.805 -5.496 4.797 1 93.75 81 ILE B O 1
ATOM 1515 N N . VAL B 1 82 ? -10.023 -4.375 3.066 1 94 82 VAL B N 1
ATOM 1516 C CA . VAL B 1 82 ? -9.055 -3.615 3.848 1 94 82 VAL B CA 1
ATOM 1517 C C . VAL B 1 82 ? -9.781 -2.713 4.84 1 94 82 VAL B C 1
ATOM 1519 O O . VAL B 1 82 ? -9.383 -2.604 6 1 94 82 VAL B O 1
ATOM 1522 N N . GLN B 1 83 ? -10.859 -2.162 4.391 1 92 83 GLN B N 1
ATOM 1523 C CA . GLN B 1 83 ? -11.625 -1.234 5.219 1 92 83 GLN B CA 1
ATOM 1524 C C . GLN B 1 83 ? -12.25 -1.949 6.414 1 92 83 GLN B C 1
ATOM 1526 O O . GLN B 1 83 ? -12.523 -1.327 7.438 1 92 83 GLN B O 1
ATOM 1531 N N . ALA B 1 84 ? -12.461 -3.154 6.25 1 92.5 84 ALA B N 1
ATOM 1532 C CA . ALA B 1 84 ? -13.016 -3.928 7.359 1 92.5 84 ALA B CA 1
ATOM 1533 C C . ALA B 1 84 ? -12.055 -3.963 8.539 1 92.5 84 ALA B C 1
ATOM 1535 O O . ALA B 1 84 ? -12.453 -4.273 9.664 1 92.5 84 ALA B O 1
ATOM 1536 N N . TYR B 1 85 ? -10.836 -3.568 8.328 1 92.81 85 TYR B N 1
ATOM 1537 C CA . TYR B 1 85 ? -9.82 -3.6 9.375 1 92.81 85 TYR B CA 1
ATOM 1538 C C . TYR B 1 85 ? -9.461 -2.189 9.82 1 92.81 85 TYR B C 1
ATOM 1540 O O . TYR B 1 85 ? -8.391 -1.97 10.398 1 92.81 85 TYR B O 1
ATOM 1548 N N . VAL B 1 86 ? -10.242 -1.255 9.609 1 90.75 86 VAL B N 1
ATOM 1549 C CA . VAL B 1 86 ? -9.938 0.153 9.852 1 90.75 86 VAL B CA 1
ATOM 1550 C C . VAL B 1 86 ? -9.578 0.361 11.32 1 90.75 86 VAL B C 1
ATOM 1552 O O . VAL B 1 86 ? -8.625 1.083 11.633 1 90.75 86 VAL B O 1
ATOM 1555 N N . GLN B 1 87 ? -10.305 -0.252 12.172 1 90.88 87 GLN B N 1
ATOM 1556 C CA . GLN B 1 87 ? -10.047 -0.05 13.602 1 90.88 87 GLN B CA 1
ATOM 1557 C C . GLN B 1 87 ? -8.688 -0.611 14 1 90.88 87 GLN B C 1
ATOM 1559 O O . GLN B 1 87 ? -7.953 0.012 14.773 1 90.88 87 GLN B O 1
ATOM 1564 N N . GLN B 1 88 ? -8.375 -1.771 13.539 1 90.88 88 GLN B N 1
ATOM 1565 C CA . GLN B 1 88 ? -7.078 -2.373 13.82 1 90.88 88 GLN B CA 1
ATOM 1566 C C . GLN B 1 88 ? -5.945 -1.535 13.242 1 90.88 88 GLN B C 1
ATOM 1568 O O . GLN B 1 88 ? -4.895 -1.381 13.867 1 90.88 88 GLN B O 1
ATOM 1573 N N . ILE B 1 89 ? -6.125 -0.986 12.086 1 90.75 89 ILE B N 1
ATOM 1574 C CA . ILE B 1 89 ? -5.117 -0.174 11.414 1 90.75 89 ILE B CA 1
ATOM 1575 C C . ILE B 1 89 ? -4.883 1.114 12.203 1 90.75 89 ILE B C 1
ATOM 1577 O O . ILE B 1 89 ? -3.738 1.482 12.477 1 90.75 89 ILE B O 1
ATOM 1581 N N . LYS B 1 90 ? -5.949 1.698 12.523 1 87.62 90 LYS B N 1
ATOM 1582 C CA . LYS B 1 90 ? -5.848 2.934 13.297 1 87.62 90 LYS B CA 1
ATOM 1583 C C . LYS B 1 90 ? -5.133 2.695 14.625 1 87.62 90 LYS B C 1
ATOM 1585 O O . LYS B 1 90 ? -4.285 3.494 15.031 1 87.62 90 LYS B O 1
ATOM 1590 N N . ALA B 1 91 ? -5.527 1.674 15.281 1 87.56 91 ALA B N 1
ATOM 1591 C CA . ALA B 1 91 ? -4.898 1.343 16.547 1 87.56 91 ALA B CA 1
ATOM 1592 C C . ALA B 1 91 ? -3.398 1.117 16.375 1 87.56 91 ALA B C 1
ATOM 1594 O O . ALA B 1 91 ? -2.602 1.518 17.234 1 87.56 91 ALA B O 1
ATOM 1595 N N . LEU B 1 92 ? -3.057 0.46 15.367 1 86.88 92 LEU B N 1
ATOM 1596 C CA . LEU B 1 92 ? -1.648 0.195 15.094 1 86.88 92 LEU B CA 1
ATOM 1597 C C . LEU B 1 92 ? -0.887 1.494 14.859 1 86.88 92 LEU B C 1
ATOM 1599 O O . LEU B 1 92 ? 0.209 1.683 15.391 1 86.88 92 LEU B O 1
ATOM 1603 N N . VAL B 1 93 ? -1.444 2.346 14.039 1 84.19 93 VAL B N 1
ATOM 1604 C CA . VAL B 1 93 ? -0.794 3.611 13.719 1 84.19 93 VAL B CA 1
ATOM 1605 C C . VAL B 1 93 ? -0.652 4.453 14.984 1 84.19 93 VAL B C 1
ATOM 1607 O O . VAL B 1 93 ? 0.383 5.086 15.211 1 84.19 93 VAL B O 1
ATOM 1610 N N . ASP B 1 94 ? -1.638 4.402 15.797 1 83.81 94 ASP B N 1
ATOM 1611 C CA . ASP B 1 94 ? -1.587 5.125 17.062 1 83.81 94 ASP B CA 1
ATOM 1612 C C . ASP B 1 94 ? -0.48 4.574 17.953 1 83.81 94 ASP B C 1
ATOM 1614 O O . ASP B 1 94 ? 0.203 5.34 18.641 1 83.81 94 ASP B O 1
ATOM 1618 N N . GLN B 1 95 ? -0.442 3.355 17.953 1 81.62 95 GLN B N 1
ATOM 1619 C CA . GLN B 1 95 ? 0.605 2.717 18.75 1 81.62 95 GLN B CA 1
ATOM 1620 C C . GLN B 1 95 ? 1.991 3.107 18.25 1 81.62 95 GLN B C 1
ATOM 1622 O O . GLN B 1 95 ? 2.918 3.289 19.031 1 81.62 95 GLN B O 1
ATOM 1627 N N . LEU B 1 96 ? 2.078 3.195 17.016 1 75.44 96 LEU B N 1
ATOM 1628 C CA . LEU B 1 96 ? 3.361 3.535 16.422 1 75.44 96 LEU B CA 1
ATOM 1629 C C . LEU B 1 96 ? 3.727 4.988 16.703 1 75.44 96 LEU B C 1
ATOM 1631 O O . LEU B 1 96 ? 4.902 5.312 16.875 1 75.44 96 LEU B O 1
ATOM 1635 N N . LYS B 1 97 ? 2.746 5.773 16.75 1 73.56 97 LYS B N 1
ATOM 1636 C CA . LYS B 1 97 ? 2.938 7.168 17.125 1 73.56 97 LYS B CA 1
ATOM 1637 C C . LYS B 1 97 ? 3.438 7.289 18.562 1 73.56 97 LYS B C 1
ATOM 1639 O O . LYS B 1 97 ? 4.32 8.102 18.859 1 73.56 97 LYS B O 1
ATOM 1644 N N . ALA B 1 98 ? 2.762 6.562 19.312 1 68.62 98 ALA B N 1
ATOM 1645 C CA . ALA B 1 98 ? 3.092 6.625 20.734 1 68.62 98 ALA B CA 1
ATOM 1646 C C . ALA B 1 98 ? 4.523 6.16 20.984 1 68.62 98 ALA B C 1
ATOM 1648 O O . ALA B 1 98 ? 5.215 6.699 21.859 1 68.62 98 ALA B O 1
ATOM 1649 N N . LYS B 1 99 ? 4.867 5.203 20.344 1 62.09 99 LYS B N 1
ATOM 1650 C CA . LYS B 1 99 ? 6.23 4.707 20.5 1 62.09 99 LYS B CA 1
ATOM 1651 C C . LYS B 1 99 ? 7.25 5.758 20.078 1 62.09 99 LYS B C 1
ATOM 1653 O O . LYS B 1 99 ? 8.375 5.781 20.578 1 62.09 99 LYS B O 1
ATOM 1658 N N . ARG B 1 100 ? 6.91 6.59 19.219 1 58.03 100 ARG B N 1
ATOM 1659 C CA . ARG B 1 100 ? 7.738 7.715 18.781 1 58.03 100 ARG B CA 1
ATOM 1660 C C . ARG B 1 100 ? 7.941 8.711 19.922 1 58.03 100 ARG B C 1
ATOM 1662 O O . ARG B 1 100 ? 9.023 9.273 20.078 1 58.03 100 ARG B O 1
ATOM 1669 N N . GLY B 1 101 ? 6.77 9.094 20.375 1 50.38 101 GLY B N 1
ATOM 1670 C CA . GLY B 1 101 ? 6.898 10 21.5 1 50.38 101 GLY B CA 1
ATOM 1671 C C . GLY B 1 101 ? 7.805 9.469 22.594 1 50.38 101 GLY B C 1
ATOM 1672 O O . GLY B 1 101 ? 8.516 10.234 23.25 1 50.38 101 GLY B O 1
ATOM 1673 N N . THR B 1 102 ? 7.602 8.242 22.75 1 46.75 102 THR B N 1
ATOM 1674 C CA . THR B 1 102 ? 8.422 7.746 23.859 1 46.75 102 THR B CA 1
ATOM 1675 C C . THR B 1 102 ? 9.891 7.668 23.453 1 46.75 102 THR B C 1
ATOM 1677 O O . THR B 1 102 ? 10.781 7.809 24.281 1 46.75 102 THR B O 1
ATOM 1680 N N . LEU B 1 103 ? 10.078 7.418 22.297 1 41.03 103 LEU B N 1
ATOM 1681 C CA . LEU B 1 103 ? 11.484 7.328 21.938 1 41.03 103 LEU B CA 1
ATOM 1682 C C . LEU B 1 103 ? 12.086 8.719 21.75 1 41.03 103 LEU B C 1
ATOM 1684 O O . LEU B 1 103 ? 13.305 8.891 21.844 1 41.03 103 LEU B O 1
ATOM 1688 N N . ALA B 1 104 ? 11.383 9.758 21.328 1 40.38 104 ALA B N 1
ATOM 1689 C CA . ALA B 1 104 ? 11.922 11.109 21.25 1 40.38 104 ALA B CA 1
ATOM 1690 C C . ALA B 1 104 ? 12.07 11.719 22.641 1 40.38 104 ALA B C 1
ATOM 1692 O O . ALA B 1 104 ? 12.75 12.734 22.812 1 40.38 104 ALA B O 1
ATOM 1693 N N . SER B 1 105 ? 11.508 11.188 23.578 1 32.59 105 SER B N 1
ATOM 1694 C CA . SER B 1 105 ? 11.805 11.758 24.891 1 32.59 105 SER B CA 1
ATOM 1695 C C . SER B 1 105 ? 13.086 11.156 25.469 1 32.59 105 SER B C 1
ATOM 1697 O O . SER B 1 105 ? 13.328 9.953 25.344 1 32.59 105 SER B O 1
#

Secondary structure (DSSP, 8-state):
--SS-HHHHHHHHHHHHHHHHHHHHH---HHHHHHHH--S-HHHHHHHHHHHHHHHHHHHHHHHHHSSPPPHHHHHHHHHHHHTTHHHHHHHHHHHHHHHHHHH-/--SS-HHHHHHHHHHHHHHHHHHHHH---HHHHHHHH--S-HHHHHHHHHHHHHHHHHHHHHHHHHSSPPPHHHHHHHHHHHHTTHHHHHHHHHHHHHHHHHHH-

Nearest PDB structures (foldseek):
  5wp3-assembly1_B  TM=4.709E-01  e=5.156E-01  synthetic construct
  4dnd-assembly1_A  TM=3.066E-01  e=6.224E+00  Homo sapiens
  5wp3-assembly1_B  TM=4.709E-01  e=5.156E-01  synthetic construct
  4dnd-assembly1_A  TM=3.067E-01  e=6.224E+00  Homo sapiens

Organism: Nitrososphaera gargensis (strain Ga9.2) (NCBI:txid1237085)